Protein AF-0000000087190138 (afdb_homodimer)

Sequence (372 aa):
MIIEPRTVAPGVVLRLATLDDAAGLARAYSENRDHLRPWEPHRAPEFFTAEGQTARLGELTALRREGRMVPWVLDDEREGIVGIVNLSNIVRGAFQSGSLGYWVAARRAGRGLATAAVTAVCRAAADDLGMHRVEAGTVIANTASQRVLEKCGFERFGTARNYLHIDGAWRDHYLFQRILHDREPRMIIEPRTVAPGVVLRLATLDDAAGLARAYSENRDHLRPWEPHRAPEFFTAEGQTARLGELTALRREGRMVPWVLDDEREGIVGIVNLSNIVRGAFQSGSLGYWVAARRAGRGLATAAVTAVCRAAADDLGMHRVEAGTVIANTASQRVLEKCGFERFGTARNYLHIDGAWRDHYLFQRILHDREPR

Foldseek 3Di:
DDDDWDDLDVQKIKDFDDLVCLQVQLVQCVQCVVVCQQWDADDDPLCNDSNSSSVVRVVQVVCVVVVFKTKIFTQGNPNGTFKIWMWGRQDADQQLETEIDMDGHPVCAPVCSLLSNVLSVLVCSCPVVVGFKYKYKTFPPPVSVVVSCVSSPKDFDDKDALPDQGNHGRTIITMIMDGSDDDGGD/DDDDWDDLDVQKIKDFDDLVCLQVQLVQCVQCVVVCQQWDADDDPLCNDSNSSSVVRVVQVVCVVVVFKTKIFIQGNPRGTFKIWMFGRQDADQQLETEIDMDGHPVCAPVCSLLSNVLSVLVCSCPVVVGFKYKYKTFPPPVSVVVSCVSSPKDFDDKDALPDQGNHGRTIITMIMDGSDDDGGD

InterPro domains:
  IPR000182 GNAT domain [PF13302] (13-155)
  IPR000182 GNAT domain [PS51186] (12-177)
  IPR016181 Acyl-CoA N-acyltransferase [SSF55729] (9-179)
  IPR051531 N-acetyltransferase [PTHR43792] (10-178)

Structure (mmCIF, N/CA/C/O backbone):
data_AF-0000000087190138-model_v1
#
loop_
_entity.id
_entity.type
_entity.pdbx_description
1 polymer 'GNAT family N-acetyltransferase'
#
loop_
_atom_site.group_PDB
_atom_site.id
_atom_site.type_symbol
_atom_site.label_atom_id
_atom_site.label_alt_id
_atom_site.label_comp_id
_atom_site.label_asym_id
_atom_site.label_entity_id
_atom_site.label_seq_id
_atom_site.pdbx_PDB_ins_code
_atom_site.Cartn_x
_atom_site.Cartn_y
_atom_site.Cartn_z
_atom_site.occupancy
_atom_site.B_iso_or_equiv
_atom_site.auth_seq_id
_atom_site.auth_comp_id
_atom_site.auth_asym_id
_atom_site.auth_atom_id
_atom_site.pdbx_PDB_model_num
ATOM 1 N N . MET A 1 1 ? 10.977 0.665 18.609 1 63.78 1 MET A N 1
ATOM 2 C CA . MET A 1 1 ? 11.688 1.623 17.766 1 63.78 1 MET A CA 1
ATOM 3 C C . MET A 1 1 ? 11.555 3.037 18.312 1 63.78 1 MET A C 1
ATOM 5 O O . MET A 1 1 ? 10.445 3.498 18.594 1 63.78 1 MET A O 1
ATOM 9 N N . ILE A 1 2 ? 12.711 3.639 18.781 1 79.25 2 ILE A N 1
ATOM 10 C CA . ILE A 1 2 ? 12.656 4.949 19.406 1 79.25 2 ILE A CA 1
ATOM 11 C C . ILE A 1 2 ? 12.867 6.043 18.375 1 79.25 2 ILE A C 1
ATOM 13 O O . ILE A 1 2 ? 13.883 6.043 17.656 1 79.25 2 ILE A O 1
ATOM 17 N N . ILE A 1 3 ? 11.82 6.785 18.078 1 91.19 3 ILE A N 1
ATOM 18 C CA . ILE A 1 3 ? 11.914 7.961 17.219 1 91.19 3 ILE A CA 1
ATOM 19 C C . ILE A 1 3 ? 11.883 9.227 18.062 1 91.19 3 ILE A C 1
ATOM 21 O O . ILE A 1 3 ? 10.867 9.531 18.703 1 91.19 3 ILE A O 1
ATOM 25 N N . GLU A 1 4 ? 12.961 10.031 18.062 1 94.56 4 GLU A N 1
ATOM 26 C CA . GLU A 1 4 ? 13.094 11.211 18.906 1 94.56 4 GLU A CA 1
ATOM 27 C C . GLU A 1 4 ? 12.383 12.414 18.297 1 94.56 4 GLU A C 1
ATOM 29 O O . GLU A 1 4 ? 12.383 12.594 17.078 1 94.56 4 GLU A O 1
ATOM 34 N N . PRO A 1 5 ? 11.812 13.203 19.203 1 97.5 5 PRO A N 1
ATOM 35 C CA . PRO A 1 5 ? 11.242 14.445 18.703 1 97.5 5 PRO A CA 1
ATOM 36 C C . PRO A 1 5 ? 12.266 15.336 18 1 97.5 5 PRO A C 1
ATOM 38 O O . PRO A 1 5 ? 13.453 15.289 18.344 1 97.5 5 PRO A O 1
ATOM 41 N N . ARG A 1 6 ? 11.781 16.109 17.062 1 97.62 6 ARG A N 1
ATOM 42 C CA . ARG A 1 6 ? 12.656 17 16.297 1 97.62 6 ARG A CA 1
ATOM 43 C C . ARG A 1 6 ? 12.023 18.375 16.125 1 97.62 6 ARG A C 1
ATOM 45 O O . ARG A 1 6 ? 10.852 18.484 15.773 1 97.62 6 ARG A O 1
ATOM 52 N N . THR A 1 7 ? 12.828 19.406 16.406 1 98.31 7 THR A N 1
ATOM 53 C CA . THR A 1 7 ? 12.367 20.75 16.078 1 98.31 7 THR A CA 1
ATOM 54 C C . THR A 1 7 ? 12.398 21 14.578 1 98.31 7 THR A C 1
ATOM 56 O O . THR A 1 7 ? 13.438 20.828 13.938 1 98.31 7 THR A O 1
ATOM 59 N N . VAL A 1 8 ? 11.25 21.422 14.008 1 98.25 8 VAL A N 1
ATOM 60 C CA . VAL A 1 8 ? 11.188 21.562 12.555 1 98.25 8 VAL A CA 1
ATOM 61 C C . VAL A 1 8 ? 10.977 23.031 12.18 1 98.25 8 VAL A C 1
ATOM 63 O O . VAL A 1 8 ? 11.172 23.422 11.023 1 98.25 8 VAL A O 1
ATOM 66 N N . ALA A 1 9 ? 10.602 23.859 13.086 1 97.25 9 ALA A N 1
ATOM 67 C CA . ALA A 1 9 ? 10.469 25.312 13.008 1 97.25 9 ALA A CA 1
ATOM 68 C C . ALA A 1 9 ? 10.555 25.938 14.391 1 97.25 9 ALA A C 1
ATOM 70 O O . ALA A 1 9 ? 10.461 25.25 15.406 1 97.25 9 ALA A O 1
ATOM 71 N N . PRO A 1 10 ? 10.844 27.25 14.359 1 96.44 10 PRO A N 1
ATOM 72 C CA . PRO A 1 10 ? 10.875 27.875 15.688 1 96.44 10 PRO A CA 1
ATOM 73 C C . PRO A 1 10 ? 9.602 27.609 16.484 1 96.44 10 PRO A C 1
ATOM 75 O O . PRO A 1 10 ? 8.508 28 16.062 1 96.44 10 PRO A O 1
ATOM 78 N N . GLY A 1 11 ? 9.742 26.844 17.641 1 97.06 11 GLY A N 1
ATOM 79 C CA . GLY A 1 11 ? 8.641 26.594 18.562 1 97.06 11 GLY A CA 1
ATOM 80 C C . GLY A 1 11 ? 7.754 25.453 18.125 1 97.06 11 GLY A C 1
ATOM 81 O O . GLY A 1 11 ? 6.703 25.203 18.719 1 97.06 11 GLY A O 1
ATOM 82 N N . VAL A 1 12 ? 8.109 24.797 17.062 1 98.38 12 VAL A N 1
ATOM 83 C CA . VAL A 1 12 ? 7.309 23.672 16.578 1 98.38 12 VAL A CA 1
ATOM 84 C C . VAL A 1 12 ? 8.133 22.391 16.609 1 98.38 12 VAL A C 1
ATOM 86 O O . VAL A 1 12 ? 9.211 22.328 16.016 1 98.38 12 VAL A O 1
ATOM 89 N N . VAL A 1 13 ? 7.582 21.375 17.25 1 98.69 13 VAL A N 1
ATOM 90 C CA . VAL A 1 13 ? 8.266 20.094 17.406 1 98.69 13 VAL A CA 1
ATOM 91 C C . VAL A 1 13 ? 7.477 19 16.703 1 98.69 13 VAL A C 1
ATOM 93 O O . VAL A 1 13 ? 6.254 18.922 16.844 1 98.69 13 VAL A O 1
ATOM 96 N N . LEU A 1 14 ? 8.195 18.234 15.875 1 98.75 14 LEU A N 1
ATOM 97 C CA . LEU A 1 14 ? 7.656 16.984 15.336 1 98.75 14 LEU A CA 1
ATOM 98 C C . LEU A 1 14 ? 7.875 15.836 16.312 1 98.75 14 LEU A C 1
ATOM 100 O O . LEU A 1 14 ? 9.016 15.516 16.656 1 98.75 14 LEU A O 1
ATOM 104 N N . ARG A 1 15 ? 6.812 15.242 16.766 1 98.44 15 ARG A N 1
ATOM 105 C CA . ARG A 1 15 ? 6.922 14.148 17.719 1 98.44 15 ARG A CA 1
ATOM 106 C C . ARG A 1 15 ? 5.848 13.094 17.469 1 98.44 15 ARG A C 1
ATOM 108 O O . ARG A 1 15 ? 4.852 13.359 16.797 1 98.44 15 ARG A O 1
ATOM 115 N N . LEU A 1 16 ? 6.059 11.938 18.047 1 98.38 16 LEU A N 1
ATOM 116 C CA . LEU A 1 16 ? 5.062 10.875 17.938 1 98.38 16 LEU A CA 1
ATOM 117 C C . LEU A 1 16 ? 3.764 11.273 18.625 1 98.38 16 LEU A C 1
ATOM 119 O O . LEU A 1 16 ? 3.791 11.875 19.703 1 98.38 16 LEU A O 1
ATOM 123 N N . ALA A 1 17 ? 2.668 10.914 18.062 1 98.5 17 ALA A N 1
ATOM 124 C CA . ALA A 1 17 ? 1.362 11.141 18.672 1 98.5 17 ALA A CA 1
ATOM 125 C C . ALA A 1 17 ? 1.147 10.203 19.859 1 98.5 17 ALA A C 1
ATOM 127 O O . ALA A 1 17 ? 1.621 9.062 19.859 1 98.5 17 ALA A O 1
ATOM 128 N N . THR A 1 18 ? 0.465 10.656 20.844 1 97.31 18 THR A N 1
ATOM 129 C CA . THR A 1 18 ? 0.08 9.859 22 1 97.31 18 THR A CA 1
ATOM 130 C C . THR A 1 18 ? -1.42 9.977 22.266 1 97.31 18 THR A C 1
ATOM 132 O O . THR A 1 18 ? -2.098 10.812 21.656 1 97.31 18 THR A O 1
ATOM 135 N N . LEU A 1 19 ? -1.896 9.188 23.172 1 97.69 19 LEU A N 1
ATOM 136 C CA . LEU A 1 19 ? -3.314 9.219 23.516 1 97.69 19 LEU A CA 1
ATOM 137 C C . LEU A 1 19 ? -3.701 10.562 24.109 1 97.69 19 LEU A C 1
ATOM 139 O O . LEU A 1 19 ? -4.84 11.016 23.953 1 97.69 19 LEU A O 1
ATOM 143 N N . ASP A 1 20 ? -2.807 11.25 24.672 1 97.94 20 ASP A N 1
ATOM 144 C CA . ASP A 1 20 ? -3.062 12.531 25.312 1 97.94 20 ASP A CA 1
ATOM 145 C C . ASP A 1 20 ? -3.309 13.625 24.281 1 97.94 20 ASP A C 1
ATOM 147 O O . ASP A 1 20 ? -3.754 14.727 24.641 1 97.94 20 ASP A O 1
ATOM 151 N N . ASP A 1 21 ? -3.123 13.352 23.031 1 98.69 21 ASP A N 1
ATOM 152 C CA . ASP A 1 21 ? -3.26 14.352 21.984 1 98.69 21 ASP A CA 1
ATOM 153 C C . ASP A 1 21 ? -4.695 14.414 21.469 1 98.69 21 ASP A C 1
ATOM 155 O O . ASP A 1 21 ? -5.016 15.242 20.609 1 98.69 21 ASP A O 1
ATOM 159 N N . ALA A 1 22 ? -5.586 13.586 21.984 1 98.81 22 ALA A N 1
ATOM 160 C CA . ALA A 1 22 ? -6.91 13.391 21.406 1 98.81 22 ALA A CA 1
ATOM 161 C C . ALA A 1 22 ? -7.672 14.711 21.328 1 98.81 22 ALA A C 1
ATOM 163 O O . ALA A 1 22 ? -8.172 15.078 20.266 1 98.81 22 ALA A O 1
ATOM 164 N N . ALA A 1 23 ? -7.727 15.422 22.406 1 98.69 23 ALA A N 1
ATOM 165 C CA . ALA A 1 23 ? -8.469 16.688 22.422 1 98.69 23 ALA A CA 1
ATOM 166 C C . ALA A 1 23 ? -7.82 17.703 21.5 1 98.69 23 ALA A C 1
ATOM 168 O O . ALA A 1 23 ? -8.516 18.453 20.797 1 98.69 23 ALA A O 1
ATOM 169 N N . GLY A 1 24 ? -6.527 17.797 21.547 1 98.69 24 GLY A N 1
ATOM 170 C CA . GLY A 1 24 ? -5.809 18.703 20.672 1 98.69 24 GLY A CA 1
ATOM 171 C C . GLY A 1 24 ? -6.004 18.391 19.188 1 98.69 24 GLY A C 1
ATOM 172 O O . GLY A 1 24 ? -6.141 19.297 18.375 1 98.69 24 GLY A O 1
ATOM 173 N N . LEU A 1 25 ? -6.035 17.125 18.844 1 98.81 25 LEU A N 1
ATOM 174 C CA . LEU A 1 25 ? -6.27 16.719 17.469 1 98.81 25 LEU A CA 1
ATOM 175 C C . LEU A 1 25 ? -7.688 17.062 17.031 1 98.81 25 LEU A C 1
ATOM 177 O O . LEU A 1 25 ? -7.902 17.562 15.93 1 98.81 25 LEU A O 1
ATOM 181 N N . ALA A 1 26 ? -8.641 16.734 17.906 1 98.75 26 ALA A N 1
ATOM 182 C CA . ALA A 1 26 ? -10.031 17.078 17.609 1 98.75 26 ALA A CA 1
ATOM 183 C C . ALA A 1 26 ? -10.18 18.562 17.297 1 98.75 26 ALA A C 1
ATOM 185 O O . ALA A 1 26 ? -10.82 18.938 16.312 1 98.75 26 ALA A O 1
ATOM 186 N N . ARG A 1 27 ? -9.57 19.359 18.094 1 98.5 27 ARG A N 1
ATOM 187 C CA . ARG A 1 27 ? -9.617 20.812 17.906 1 98.5 27 ARG A CA 1
ATOM 188 C C . ARG A 1 27 ? -8.953 21.219 16.609 1 98.5 27 ARG A C 1
ATOM 190 O O . ARG A 1 27 ? -9.508 21.984 15.828 1 98.5 27 ARG A O 1
ATOM 197 N N . ALA A 1 28 ? -7.805 20.75 16.391 1 98.5 28 ALA A N 1
ATOM 198 C CA . ALA A 1 28 ? -7.039 21.094 15.195 1 98.5 28 ALA A CA 1
ATOM 199 C C . ALA A 1 28 ? -7.801 20.719 13.922 1 98.5 28 ALA A C 1
ATOM 201 O O . ALA A 1 28 ? -7.883 21.531 12.992 1 98.5 28 ALA A O 1
ATOM 202 N N . TYR A 1 29 ? -8.359 19.484 13.867 1 98.38 29 TYR A N 1
ATOM 203 C CA . TYR A 1 29 ? -9.125 19.047 12.703 1 98.38 29 TYR A CA 1
ATOM 204 C C . TYR A 1 29 ? -10.375 19.906 12.523 1 98.38 29 TYR A C 1
ATOM 206 O O . TYR A 1 29 ? -10.719 20.297 11.406 1 98.38 29 TYR A O 1
ATOM 214 N N . SER A 1 30 ? -11.008 20.172 13.625 1 98.19 30 SER A N 1
ATOM 215 C CA . SER A 1 30 ? -12.227 20.969 13.547 1 98.19 30 SER A CA 1
ATOM 216 C C . SER A 1 30 ? -11.93 22.375 13.023 1 98.19 30 SER A C 1
ATOM 218 O O . SER A 1 30 ? -12.648 22.891 12.164 1 98.19 30 SER A O 1
ATOM 220 N N . GLU A 1 31 ? -10.906 23 13.508 1 97.81 31 GLU A N 1
ATOM 221 C CA . GLU A 1 31 ? -10.531 24.359 13.125 1 97.81 31 GLU A CA 1
ATOM 222 C C . GLU A 1 31 ? -10.094 24.406 11.664 1 97.81 31 GLU A C 1
ATOM 224 O O . GLU A 1 31 ? -10.117 25.484 11.047 1 97.81 31 GLU A O 1
ATOM 229 N N . ASN A 1 32 ? -9.695 23.312 11.125 1 98 32 ASN A N 1
ATOM 230 C CA . ASN A 1 32 ? -9.156 23.297 9.773 1 98 32 ASN A CA 1
ATOM 231 C C . ASN A 1 32 ? -10.039 22.484 8.828 1 98 32 ASN A C 1
ATOM 233 O O . ASN A 1 32 ? -9.594 22.078 7.75 1 98 32 ASN A O 1
ATOM 237 N N . ARG A 1 33 ? -11.18 22.141 9.25 1 97 33 ARG A N 1
ATOM 238 C CA . ARG A 1 33 ? -12.07 21.234 8.531 1 97 33 ARG A CA 1
ATOM 239 C C . ARG A 1 33 ? -12.297 21.719 7.102 1 97 33 ARG A C 1
ATOM 241 O O . ARG A 1 33 ? -12.164 20.938 6.152 1 97 33 ARG A O 1
ATOM 248 N N . ASP A 1 34 ? -12.578 23 6.891 1 96.5 34 ASP A N 1
ATOM 249 C CA . ASP A 1 34 ? -12.82 23.547 5.559 1 96.5 34 ASP A CA 1
ATOM 250 C C . ASP A 1 34 ? -11.547 23.547 4.727 1 96.5 34 ASP A C 1
ATOM 252 O O . ASP A 1 34 ? -11.57 23.25 3.533 1 96.5 34 ASP A O 1
ATOM 256 N N . HIS A 1 35 ? -10.492 23.906 5.383 1 96.62 35 HIS A N 1
ATOM 257 C CA . HIS A 1 35 ? -9.18 23.953 4.746 1 96.62 35 HIS A CA 1
ATOM 258 C C . HIS A 1 35 ? -8.781 22.578 4.215 1 96.62 35 HIS A C 1
ATOM 260 O O . HIS A 1 35 ? -8.195 22.469 3.133 1 96.62 35 HIS A O 1
ATOM 266 N N . LEU A 1 36 ? -9.148 21.5 4.93 1 97.25 36 LEU A N 1
ATOM 267 C CA . LEU A 1 36 ? -8.688 20.141 4.629 1 97.25 36 LEU A CA 1
ATOM 268 C C . LEU A 1 36 ? -9.672 19.422 3.717 1 97.25 36 LEU A C 1
ATOM 270 O O . LEU A 1 36 ? -9.305 18.469 3.025 1 97.25 36 LEU A O 1
ATOM 274 N N . ARG A 1 37 ? -10.883 19.844 3.658 1 96 37 ARG A N 1
ATOM 275 C CA . ARG A 1 37 ? -12 19.172 3.02 1 96 37 ARG A CA 1
ATOM 276 C C . ARG A 1 37 ? -11.656 18.766 1.588 1 96 37 ARG A C 1
ATOM 278 O O . ARG A 1 37 ? -11.891 17.625 1.18 1 96 37 ARG A O 1
ATOM 285 N N . PRO A 1 38 ? -11 19.625 0.805 1 95.81 38 PRO A N 1
ATOM 286 C CA . PRO A 1 38 ? -10.773 19.281 -0.601 1 95.81 38 PRO A CA 1
ATOM 287 C C . PRO A 1 38 ? -9.688 18.219 -0.781 1 95.81 38 PRO A C 1
ATOM 289 O O . PRO A 1 38 ? -9.547 17.656 -1.87 1 95.81 38 PRO A O 1
ATOM 292 N N . TRP A 1 39 ? -9.008 17.938 0.275 1 95.06 39 TRP A N 1
ATOM 293 C CA . TRP A 1 39 ? -7.797 17.141 0.105 1 95.06 39 TRP A CA 1
ATOM 294 C C . TRP A 1 39 ? -7.883 15.836 0.89 1 95.06 39 TRP A C 1
ATOM 296 O O . TRP A 1 39 ? -7.051 14.938 0.712 1 95.06 39 TRP A O 1
ATOM 306 N N . GLU A 1 40 ? -8.914 15.703 1.743 1 93.94 40 GLU A N 1
ATOM 307 C CA . GLU A 1 40 ? -9.008 14.562 2.65 1 93.94 40 GLU A CA 1
ATOM 308 C C . GLU A 1 40 ? -10.273 13.75 2.385 1 93.94 40 GLU A C 1
ATOM 310 O O . GLU A 1 40 ? -11.281 14.289 1.92 1 93.94 40 GLU A O 1
ATOM 315 N N . PRO A 1 41 ? -10.18 12.445 2.77 1 94.5 41 PRO A N 1
ATOM 316 C CA . PRO A 1 41 ? -11.414 11.656 2.766 1 94.5 41 PRO A CA 1
ATOM 317 C C . PRO A 1 41 ? -12.484 12.219 3.697 1 94.5 41 PRO A C 1
ATOM 319 O O . PRO A 1 41 ? -12.156 12.898 4.676 1 94.5 41 PRO A O 1
ATOM 322 N N . HIS A 1 42 ? -13.648 11.906 3.375 1 92.38 42 HIS A N 1
ATOM 323 C CA . HIS A 1 42 ? -14.742 12.273 4.266 1 92.38 42 HIS A CA 1
ATOM 324 C C . HIS A 1 42 ? -14.57 11.641 5.645 1 92.38 42 HIS A C 1
ATOM 326 O O . HIS A 1 42 ? -14.18 10.477 5.75 1 92.38 42 HIS A O 1
ATOM 332 N N . ARG A 1 43 ? -14.852 12.484 6.59 1 93.69 43 ARG A N 1
ATOM 333 C CA . ARG A 1 43 ? -14.758 12.031 7.977 1 93.69 43 ARG A CA 1
ATOM 334 C C . ARG A 1 43 ? -16.125 12.031 8.648 1 93.69 43 ARG A C 1
ATOM 336 O O . ARG A 1 43 ? -16.906 12.961 8.461 1 93.69 43 ARG A O 1
ATOM 343 N N . ALA A 1 44 ? -16.359 11.047 9.391 1 94.38 44 ALA A N 1
ATOM 344 C CA . ALA A 1 44 ? -17.578 11.008 10.188 1 94.38 44 ALA A CA 1
ATOM 345 C C . ALA A 1 44 ? -17.531 12.039 11.312 1 94.38 44 ALA A C 1
ATOM 347 O O . ALA A 1 44 ? -16.453 12.453 11.742 1 94.38 44 ALA A O 1
ATOM 348 N N . PRO A 1 45 ? -18.656 12.445 11.836 1 96.62 45 PRO A N 1
ATOM 349 C CA . PRO A 1 45 ? -18.703 13.461 12.891 1 96.62 45 PRO A CA 1
ATOM 350 C C . PRO A 1 45 ? -17.891 13.07 14.117 1 96.62 45 PRO A C 1
ATOM 352 O O . PRO A 1 45 ? -17.281 13.938 14.75 1 96.62 45 PRO A O 1
ATOM 355 N N . GLU A 1 46 ? -17.859 11.812 14.398 1 97.75 46 GLU A N 1
ATOM 356 C CA . GLU A 1 46 ? -17.141 11.328 15.57 1 97.75 46 GLU A CA 1
ATOM 357 C C . GLU A 1 46 ? -15.656 11.633 15.469 1 97.75 46 GLU A C 1
ATOM 359 O O . GLU A 1 46 ? -14.977 11.781 16.484 1 97.75 46 GLU A O 1
ATOM 364 N N . PHE A 1 47 ? -15.219 11.773 14.289 1 97.94 47 PHE A N 1
ATOM 365 C CA . PHE A 1 47 ? -13.812 12.047 14.023 1 97.94 47 PHE A CA 1
ATOM 366 C C . PHE A 1 47 ? -13.398 13.383 14.641 1 97.94 47 PHE A C 1
ATOM 368 O O . PHE A 1 47 ? -12.25 13.547 15.07 1 97.94 47 PHE A O 1
ATOM 375 N N . PHE A 1 48 ? -14.336 14.227 14.781 1 98.25 48 PHE A N 1
ATOM 376 C CA . PHE A 1 48 ? -14.023 15.586 15.195 1 98.25 48 PHE A CA 1
ATOM 377 C C . PHE A 1 48 ? -14.258 15.766 16.688 1 98.25 48 PHE A C 1
ATOM 379 O O . PHE A 1 48 ? -14.227 16.891 17.203 1 98.25 48 PHE A O 1
ATOM 386 N N . THR A 1 49 ? -14.438 14.688 17.406 1 98.56 49 THR A N 1
ATOM 387 C CA . THR A 1 49 ? -14.594 14.719 18.844 1 98.56 49 THR A CA 1
ATOM 388 C C . THR A 1 49 ? -13.359 14.141 19.547 1 98.56 49 THR A C 1
ATOM 390 O O . THR A 1 49 ? -12.602 13.391 18.922 1 98.56 49 THR A O 1
ATOM 393 N N . ALA A 1 50 ? -13.227 14.523 20.781 1 98.56 50 ALA A N 1
ATOM 394 C CA . ALA A 1 50 ? -12.125 13.969 21.562 1 98.56 50 ALA A CA 1
ATOM 395 C C . ALA A 1 50 ? -12.258 12.461 21.703 1 98.56 50 ALA A C 1
ATOM 397 O O . ALA A 1 50 ? -11.258 11.734 21.656 1 98.56 50 ALA A O 1
ATOM 398 N N . GLU A 1 51 ? -13.43 12.023 21.875 1 98.5 51 GLU A N 1
ATOM 399 C CA . GLU A 1 51 ? -13.688 10.594 22 1 98.5 51 GLU A CA 1
ATOM 400 C C . GLU A 1 51 ? -13.32 9.852 20.719 1 98.5 51 GLU A C 1
ATOM 402 O O . GLU A 1 51 ? -12.68 8.797 20.781 1 98.5 51 GLU A O 1
ATOM 407 N N . GLY A 1 52 ? -13.734 10.359 19.625 1 98.62 52 GLY A N 1
ATOM 408 C CA . GLY A 1 52 ? -13.383 9.766 18.344 1 98.62 52 GLY A CA 1
ATOM 409 C C . GLY A 1 52 ? -11.883 9.727 18.109 1 98.62 52 GLY A C 1
ATOM 410 O O . GLY A 1 52 ? -11.352 8.727 17.625 1 98.62 52 GLY A O 1
ATOM 411 N N . GLN A 1 53 ? -11.242 10.812 18.438 1 98.75 53 GLN A N 1
ATOM 412 C CA . GLN A 1 53 ? -9.797 10.867 18.266 1 98.75 53 GLN A CA 1
ATOM 413 C C . GLN A 1 53 ? -9.094 9.922 19.234 1 98.75 53 GLN A C 1
ATOM 415 O O . GLN A 1 53 ? -8.047 9.352 18.906 1 98.75 53 GLN A O 1
ATOM 420 N N . THR A 1 54 ? -9.609 9.781 20.453 1 98.69 54 THR A N 1
ATOM 421 C CA . THR A 1 54 ? -9.047 8.812 21.391 1 98.69 54 THR A CA 1
ATOM 422 C C . THR A 1 54 ? -9.102 7.402 20.797 1 98.69 54 THR A C 1
ATOM 424 O O . THR A 1 54 ? -8.117 6.668 20.844 1 98.69 54 THR A O 1
ATOM 427 N N . ALA A 1 55 ? -10.227 7.07 20.281 1 98.38 55 ALA A N 1
ATOM 428 C CA . ALA A 1 55 ? -10.383 5.762 19.656 1 98.38 55 ALA A CA 1
ATOM 429 C C . ALA A 1 55 ? -9.414 5.598 18.484 1 98.38 55 ALA A C 1
ATOM 431 O O . ALA A 1 55 ? -8.766 4.559 18.344 1 98.38 55 ALA A O 1
ATOM 432 N N . ARG A 1 56 ? -9.336 6.57 17.672 1 98.12 56 ARG A N 1
ATOM 433 C CA . ARG A 1 56 ? -8.445 6.539 16.516 1 98.12 56 ARG A CA 1
ATOM 434 C C . ARG A 1 56 ? -6.988 6.398 16.953 1 98.12 56 ARG 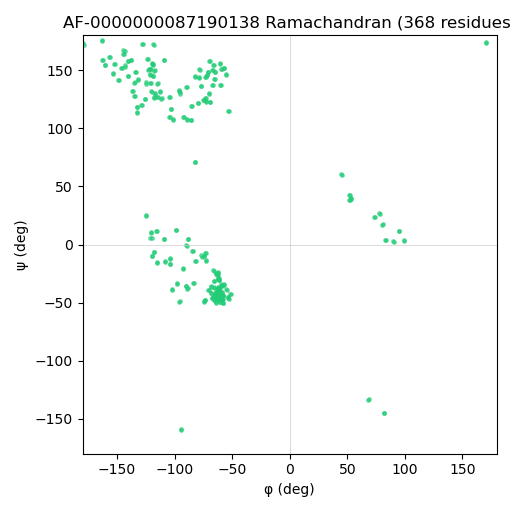A C 1
ATOM 436 O O . ARG A 1 56 ? -6.246 5.582 16.406 1 98.12 56 ARG A O 1
ATOM 443 N N . LEU A 1 57 ? -6.59 7.18 17.906 1 98.56 57 LEU A N 1
ATOM 444 C CA . LEU A 1 57 ? -5.215 7.129 18.391 1 98.56 57 LEU A CA 1
ATOM 445 C C . LEU A 1 57 ? -4.902 5.754 18.984 1 98.56 57 LEU A C 1
ATOM 447 O O . LEU A 1 57 ? -3.77 5.277 18.891 1 98.56 57 LEU A O 1
ATOM 451 N N . GLY A 1 58 ? -5.879 5.172 19.641 1 98.31 58 GLY A N 1
ATOM 452 C CA . GLY A 1 58 ? -5.711 3.801 20.094 1 98.31 58 GLY A CA 1
ATOM 453 C C . GLY A 1 58 ? -5.406 2.828 18.969 1 98.31 58 GLY A C 1
ATOM 454 O O . GLY A 1 58 ? -4.496 2.002 19.094 1 98.31 58 GLY A O 1
ATOM 455 N N . GLU A 1 59 ? -6.105 2.951 17.922 1 97.5 59 GLU A N 1
ATOM 456 C CA . GLU A 1 59 ? -5.879 2.113 16.75 1 97.5 59 GLU A CA 1
ATOM 457 C C . GLU A 1 59 ? -4.504 2.375 16.141 1 97.5 59 GLU A C 1
ATOM 459 O O . GLU A 1 59 ? -3.791 1.438 15.781 1 97.5 59 GLU A O 1
ATOM 464 N N . LEU A 1 60 ? -4.184 3.623 16.016 1 97.5 60 LEU A N 1
ATOM 465 C CA . LEU A 1 60 ? -2.893 3.992 15.445 1 97.5 60 LEU A CA 1
ATOM 466 C C . LEU A 1 60 ? -1.746 3.463 16.297 1 97.5 60 LEU A C 1
ATOM 468 O O . LEU A 1 60 ? -0.718 3.035 15.773 1 97.5 60 LEU A O 1
ATOM 472 N N . THR A 1 61 ? -1.958 3.533 17.578 1 96.31 61 THR A N 1
ATOM 473 C CA . THR A 1 61 ? -0.954 3.018 18.5 1 96.31 61 THR A CA 1
ATOM 474 C C . THR A 1 61 ? -0.759 1.518 18.297 1 96.31 61 THR A C 1
ATOM 476 O O . THR A 1 61 ? 0.372 1.027 18.312 1 96.31 61 THR A O 1
ATOM 479 N N . ALA A 1 62 ? -1.816 0.803 18.156 1 95.75 62 ALA A N 1
ATOM 480 C CA . ALA A 1 62 ? -1.74 -0.634 17.906 1 95.75 62 ALA A CA 1
ATOM 481 C C . ALA A 1 62 ? -1.017 -0.926 16.594 1 95.75 62 ALA A C 1
ATOM 483 O O . ALA A 1 62 ? -0.156 -1.808 16.531 1 95.75 62 ALA A O 1
ATOM 484 N N . LEU A 1 63 ? -1.332 -0.207 15.562 1 96.12 63 LEU A N 1
ATOM 485 C CA . LEU A 1 63 ? -0.691 -0.377 14.266 1 96.12 63 LEU A CA 1
ATOM 486 C C . LEU A 1 63 ? 0.796 -0.049 14.344 1 96.12 63 LEU A C 1
ATOM 488 O O . LEU A 1 63 ? 1.616 -0.701 13.695 1 96.12 63 LEU A O 1
ATOM 492 N N . ARG A 1 64 ? 1.104 0.944 15.094 1 96.69 64 ARG A N 1
ATOM 493 C CA . ARG A 1 64 ? 2.504 1.303 15.289 1 96.69 64 ARG A CA 1
ATOM 494 C C . ARG A 1 64 ? 3.277 0.161 15.938 1 96.69 64 ARG A C 1
ATOM 496 O O . ARG A 1 64 ? 4.395 -0.154 15.531 1 96.69 64 ARG A O 1
ATOM 503 N N . ARG A 1 65 ? 2.682 -0.468 16.922 1 95.19 65 ARG A N 1
ATOM 504 C CA . ARG A 1 65 ? 3.312 -1.596 17.609 1 95.19 65 ARG A CA 1
ATOM 505 C C . ARG A 1 65 ? 3.562 -2.746 16.641 1 95.19 65 ARG A C 1
ATOM 507 O O . ARG A 1 65 ? 4.543 -3.479 16.766 1 95.19 65 ARG A O 1
ATOM 514 N N . GLU A 1 66 ? 2.715 -2.811 15.695 1 93.94 66 GLU A N 1
ATOM 515 C CA . GLU A 1 66 ? 2.842 -3.859 14.688 1 93.94 66 GLU A CA 1
ATOM 516 C C . GLU A 1 66 ? 3.803 -3.445 13.578 1 93.94 66 GLU A C 1
ATOM 518 O O . GLU A 1 66 ? 4.082 -4.23 12.672 1 93.94 66 GLU A O 1
ATOM 523 N N . GLY A 1 67 ? 4.277 -2.213 13.609 1 95.12 67 GLY A N 1
ATOM 524 C CA . GLY A 1 67 ? 5.207 -1.725 12.609 1 95.12 67 GLY A CA 1
ATOM 525 C C . GLY A 1 67 ? 4.535 -1.362 11.297 1 95.12 67 GLY A C 1
ATOM 526 O O . GLY A 1 67 ? 5.18 -1.34 10.242 1 95.12 67 GLY A O 1
ATOM 527 N N . ARG A 1 68 ? 3.252 -0.988 11.312 1 96.12 68 ARG A N 1
ATOM 528 C CA . ARG A 1 68 ? 2.49 -0.798 10.078 1 96.12 68 ARG A CA 1
ATOM 529 C C . ARG A 1 68 ? 2.215 0.68 9.828 1 96.12 68 ARG A C 1
ATOM 531 O O . ARG A 1 68 ? 1.797 1.062 8.734 1 96.12 68 ARG A O 1
ATOM 538 N N . MET A 1 69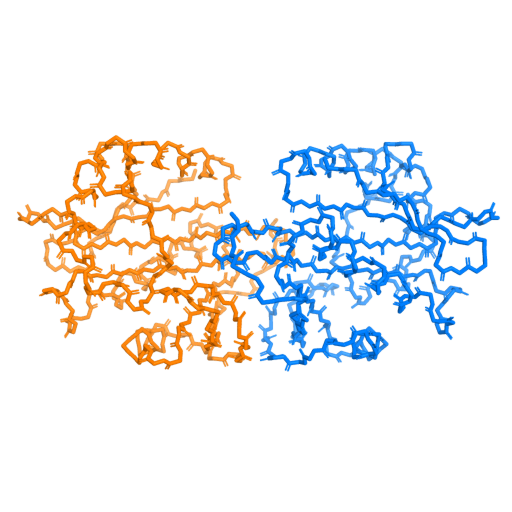 ? 2.406 1.496 10.805 1 96.81 69 MET A N 1
ATOM 539 C CA . MET A 1 69 ? 2.227 2.938 10.656 1 96.81 69 MET A CA 1
ATOM 540 C C . MET A 1 69 ? 2.953 3.695 11.758 1 96.81 69 MET A C 1
ATOM 542 O O . MET A 1 69 ? 3.219 3.141 12.828 1 96.81 69 MET A O 1
ATOM 546 N N . VAL A 1 70 ? 3.316 4.891 11.516 1 98.44 70 VAL A N 1
ATOM 547 C CA . VAL A 1 70 ? 3.895 5.809 12.492 1 98.44 70 VAL A CA 1
ATOM 548 C C . VAL A 1 70 ? 3.203 7.168 12.398 1 98.44 70 VAL A C 1
ATOM 550 O O . VAL A 1 70 ? 3.338 7.871 11.391 1 98.44 70 VAL A O 1
ATOM 553 N N . PRO A 1 71 ? 2.48 7.551 13.422 1 98.56 71 PRO A N 1
ATOM 554 C CA . PRO A 1 71 ? 1.818 8.859 13.438 1 98.56 71 PRO A CA 1
ATOM 555 C C . PRO A 1 71 ? 2.637 9.922 14.164 1 98.56 71 PRO A C 1
ATOM 557 O O . PRO A 1 71 ? 3.148 9.672 15.258 1 98.56 71 PRO A O 1
ATOM 560 N N . TRP A 1 72 ? 2.773 11.047 13.57 1 98.75 72 TRP A N 1
ATOM 561 C CA . TRP A 1 72 ? 3.402 12.211 14.195 1 98.75 72 TRP A CA 1
ATOM 562 C C . TRP A 1 72 ? 2.424 13.375 14.281 1 98.75 72 TRP A C 1
ATOM 564 O O . TRP A 1 72 ? 1.496 13.477 13.477 1 98.75 72 TRP A O 1
ATOM 574 N N . VAL A 1 73 ? 2.691 14.25 15.227 1 98.81 73 VAL A N 1
ATOM 575 C CA . VAL A 1 73 ? 2.021 15.547 15.297 1 98.81 73 VAL A CA 1
ATOM 576 C C . VAL A 1 73 ? 3.057 16.672 15.234 1 98.81 73 VAL A C 1
ATOM 578 O O . VAL A 1 73 ? 4.207 16.484 15.641 1 98.81 73 VAL A O 1
ATOM 581 N N . LEU A 1 74 ? 2.682 17.719 14.648 1 98.81 74 LEU A N 1
ATOM 582 C CA . LEU A 1 74 ? 3.389 19 14.773 1 98.81 74 LEU A CA 1
ATOM 583 C C . LEU A 1 74 ? 2.85 19.797 15.953 1 98.81 74 LEU A C 1
ATOM 585 O O . LEU A 1 74 ? 1.748 20.344 15.883 1 98.81 74 LEU A O 1
ATOM 589 N N . ASP A 1 75 ? 3.639 19.844 16.938 1 98.62 75 ASP A N 1
ATOM 590 C CA . ASP A 1 75 ? 3.238 20.438 18.219 1 98.62 75 ASP A CA 1
ATOM 591 C C . ASP A 1 75 ? 3.861 21.828 18.391 1 98.62 75 ASP A C 1
ATOM 593 O O . ASP A 1 75 ? 5.078 21.953 18.562 1 98.62 75 ASP A O 1
ATOM 597 N N . ASP A 1 76 ? 3.018 22.828 18.312 1 98.06 76 ASP A N 1
ATOM 598 C CA . ASP A 1 76 ? 3.441 24.219 18.5 1 98.06 76 ASP A CA 1
ATOM 599 C C . ASP A 1 76 ? 3.344 24.609 19.984 1 98.06 76 ASP A C 1
ATOM 601 O O . ASP A 1 76 ? 2.318 24.375 20.625 1 98.06 76 ASP A O 1
ATOM 605 N N . GLU A 1 77 ? 4.297 25.25 20.5 1 96.44 77 GLU A N 1
ATOM 606 C CA . GLU A 1 77 ? 4.391 25.594 21.922 1 96.44 77 GLU A CA 1
ATOM 607 C C . GLU A 1 77 ? 3.244 26.5 22.344 1 96.44 77 GLU A C 1
ATOM 609 O O . GLU A 1 77 ? 2.82 26.484 23.5 1 96.44 77 GLU A O 1
ATOM 614 N N . ARG A 1 78 ? 2.752 27.281 21.469 1 95 78 ARG A N 1
ATOM 615 C CA . ARG A 1 78 ? 1.735 28.281 21.797 1 95 78 ARG A CA 1
ATOM 616 C C . ARG A 1 78 ? 0.351 27.812 21.359 1 95 78 ARG A C 1
ATOM 618 O O . ARG A 1 78 ? -0.623 27.953 22.109 1 95 78 ARG A O 1
ATOM 625 N N . GLU A 1 79 ? 0.27 27.172 20.219 1 95.31 79 GLU A N 1
ATOM 626 C CA . GLU A 1 79 ? -1.014 26.938 19.562 1 95.31 79 GLU A CA 1
ATOM 627 C C . GLU A 1 79 ? -1.462 25.484 19.75 1 95.31 79 GLU A C 1
ATOM 629 O O . GLU A 1 79 ? -2.613 25.156 19.469 1 95.31 79 GLU A O 1
ATOM 634 N N . GLY A 1 80 ? -0.525 24.641 20.234 1 97.88 80 GLY A N 1
ATOM 635 C CA . GLY A 1 80 ? -0.839 23.219 20.219 1 97.88 80 GLY A CA 1
ATOM 636 C C . GLY A 1 80 ? -0.59 22.562 18.875 1 97.88 80 GLY A C 1
ATOM 637 O O . GLY A 1 80 ? 0.355 22.922 18.172 1 97.88 80 GLY A O 1
ATOM 638 N N . ILE A 1 81 ? -1.435 21.609 18.547 1 98.75 81 ILE A N 1
ATOM 639 C CA . ILE A 1 81 ? -1.205 20.812 17.344 1 98.75 81 ILE A CA 1
ATOM 640 C C . ILE A 1 81 ? -1.562 21.641 16.109 1 98.75 81 ILE A C 1
ATOM 642 O O . ILE A 1 81 ? -2.695 22.125 15.977 1 98.75 81 ILE A O 1
ATOM 646 N N . VAL A 1 82 ? -0.598 21.766 15.211 1 98.5 82 VAL A N 1
ATOM 647 C CA . VAL A 1 82 ? -0.805 22.609 14.039 1 98.5 82 VAL A CA 1
ATOM 648 C C . VAL A 1 82 ? -0.645 21.766 12.773 1 98.5 82 VAL A C 1
ATOM 650 O O . VAL A 1 82 ? -0.56 22.312 11.664 1 98.5 82 VAL A O 1
ATOM 653 N N . GLY A 1 83 ? -0.566 20.422 12.867 1 98.5 83 GLY A N 1
ATOM 654 C CA . GLY A 1 83 ? -0.467 19.531 11.727 1 98.5 83 GLY A CA 1
ATOM 655 C C . GLY A 1 83 ? -0.153 18.094 12.125 1 98.5 83 GLY A C 1
ATOM 656 O O . GLY A 1 83 ? 0.066 17.797 13.305 1 98.5 83 GLY A O 1
ATOM 657 N N . ILE A 1 84 ? -0.171 17.25 11.188 1 98.69 84 ILE A N 1
ATOM 658 C CA . ILE A 1 84 ? 0.207 15.859 11.398 1 98.69 84 ILE A CA 1
ATOM 659 C C . ILE A 1 84 ? 1.061 15.375 10.227 1 98.69 84 ILE A C 1
ATOM 661 O O . ILE A 1 84 ? 1.067 15.992 9.164 1 98.69 84 ILE A O 1
ATOM 665 N N . VAL A 1 85 ? 1.775 14.391 10.43 1 98.75 85 VAL A N 1
ATOM 666 C CA . VAL A 1 85 ? 2.42 13.57 9.414 1 98.75 85 VAL A CA 1
ATOM 667 C C . VAL A 1 85 ? 2.234 12.086 9.75 1 98.75 85 VAL A C 1
ATOM 669 O O . VAL A 1 85 ? 2.498 11.664 10.883 1 98.75 85 VAL A O 1
ATOM 672 N N . ASN A 1 86 ? 1.762 11.328 8.852 1 98.5 86 ASN A N 1
ATOM 673 C CA . ASN A 1 86 ? 1.598 9.891 9.016 1 98.5 86 ASN A CA 1
ATOM 674 C C . ASN A 1 86 ? 2.393 9.117 7.965 1 98.5 86 ASN A C 1
ATOM 676 O O . ASN A 1 86 ? 2.383 9.469 6.785 1 98.5 86 ASN A O 1
ATOM 680 N N . LEU A 1 87 ? 3.098 8.188 8.336 1 98.56 87 LEU A N 1
ATOM 681 C CA . LEU A 1 87 ? 3.58 7.117 7.469 1 98.56 87 LEU A CA 1
ATOM 682 C C . LEU A 1 87 ? 2.746 5.855 7.656 1 98.56 87 LEU A C 1
ATOM 684 O O . LEU A 1 87 ? 2.875 5.164 8.672 1 98.56 87 LEU A O 1
ATOM 688 N N . SER A 1 88 ? 1.931 5.5 6.723 1 98.19 88 SER A N 1
ATOM 689 C CA . SER A 1 88 ? 0.977 4.398 6.832 1 98.19 88 SER A CA 1
ATOM 690 C C . SER A 1 88 ? 1.262 3.318 5.793 1 98.19 88 SER A C 1
ATOM 692 O O . SER A 1 88 ? 2.168 3.463 4.969 1 98.19 88 SER A O 1
ATOM 694 N N . ASN A 1 89 ? 0.536 2.203 5.934 1 97.81 89 ASN A N 1
ATOM 695 C CA . ASN A 1 89 ? 0.65 1.096 4.992 1 97.81 89 ASN A CA 1
ATOM 696 C C . ASN A 1 89 ? 2.104 0.671 4.797 1 97.81 89 ASN A C 1
ATOM 698 O O . ASN A 1 89 ? 2.559 0.498 3.666 1 97.81 89 ASN A O 1
ATOM 702 N N . ILE A 1 90 ? 2.789 0.611 5.891 1 98.06 90 ILE A N 1
ATOM 703 C CA . ILE A 1 90 ? 4.184 0.193 5.84 1 98.06 90 ILE A CA 1
ATOM 704 C C . ILE A 1 90 ? 4.266 -1.291 5.492 1 98.06 90 ILE A C 1
ATOM 706 O O . ILE A 1 90 ? 3.654 -2.127 6.16 1 98.06 90 ILE A O 1
ATOM 710 N N . VAL A 1 91 ? 4.926 -1.564 4.48 1 97.69 91 VAL A N 1
ATOM 711 C CA . VAL A 1 91 ? 5.199 -2.934 4.051 1 97.69 91 VAL A CA 1
ATOM 712 C C . VAL A 1 91 ? 6.699 -3.213 4.141 1 97.69 91 VAL A C 1
ATOM 714 O O . VAL A 1 91 ? 7.512 -2.43 3.646 1 97.69 91 VAL A O 1
ATOM 717 N N . ARG A 1 92 ? 7.035 -4.273 4.828 1 96.62 92 ARG A N 1
ATOM 718 C CA . ARG A 1 92 ? 8.43 -4.664 5.02 1 96.62 92 ARG A CA 1
ATOM 719 C C . ARG A 1 92 ? 8.867 -5.676 3.963 1 96.62 92 ARG A C 1
ATOM 721 O O . ARG A 1 92 ? 8.328 -5.691 2.854 1 96.62 92 ARG A O 1
ATOM 728 N N . GLY A 1 93 ? 9.938 -6.441 4.262 1 96.06 93 GLY A N 1
ATOM 729 C CA . GLY A 1 93 ? 10.438 -7.402 3.289 1 96.06 93 GLY A CA 1
ATOM 730 C C . GLY A 1 93 ? 11.055 -6.746 2.07 1 96.06 93 GLY A C 1
ATOM 731 O O . GLY A 1 93 ? 11.891 -5.848 2.201 1 96.06 93 GLY A O 1
ATOM 732 N N . ALA A 1 94 ? 10.664 -7.262 0.892 1 97 94 ALA A N 1
ATOM 733 C CA . ALA A 1 94 ? 11.297 -6.844 -0.356 1 97 94 ALA A CA 1
ATOM 734 C C . ALA A 1 94 ? 10.805 -5.461 -0.781 1 97 94 ALA A C 1
ATOM 736 O O . ALA A 1 94 ? 11.375 -4.848 -1.688 1 97 94 ALA A O 1
ATOM 737 N N . PHE A 1 95 ? 9.805 -4.938 -0.178 1 97.94 95 PHE A N 1
ATOM 738 C CA . PHE A 1 95 ? 9.219 -3.674 -0.609 1 97.94 95 PHE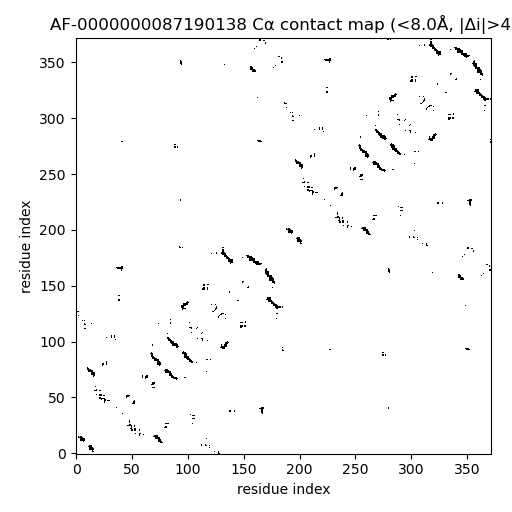 A CA 1
ATOM 739 C C . PHE A 1 95 ? 9.797 -2.508 0.182 1 97.94 95 PHE A C 1
ATOM 741 O O . PHE A 1 95 ? 10.18 -1.488 -0.396 1 97.94 95 PHE A O 1
ATOM 748 N N . GLN A 1 96 ? 9.852 -2.586 1.578 1 98.06 96 GLN A N 1
ATOM 749 C CA . GLN A 1 96 ? 10.359 -1.57 2.49 1 98.06 96 GLN A CA 1
ATOM 750 C C . GLN A 1 96 ? 9.859 -0.182 2.109 1 98.06 96 GLN A C 1
ATOM 752 O O . GLN A 1 96 ? 10.648 0.734 1.885 1 98.06 96 GLN A O 1
ATOM 757 N N . SER A 1 97 ? 8.555 -0.022 2.123 1 98.5 97 SER A N 1
ATOM 758 C CA . SER A 1 97 ? 7.93 1.215 1.664 1 98.5 97 SER A CA 1
ATOM 759 C C . SER A 1 97 ? 6.719 1.572 2.521 1 98.5 97 SER A C 1
ATOM 761 O O . SER A 1 97 ? 6.137 0.706 3.178 1 98.5 97 SER A O 1
ATOM 763 N N . GLY A 1 98 ? 6.371 2.787 2.605 1 98.62 98 GLY A N 1
ATOM 764 C CA . GLY A 1 98 ? 5.184 3.297 3.273 1 98.62 98 GLY A CA 1
ATOM 765 C C . GLY A 1 98 ? 4.57 4.496 2.574 1 98.62 98 GLY A C 1
ATOM 766 O O . GLY A 1 98 ? 5.188 5.082 1.682 1 98.62 98 GLY A O 1
ATOM 767 N N . SER A 1 99 ? 3.379 4.84 2.959 1 98.75 99 SER A N 1
ATOM 768 C CA . SER A 1 99 ? 2.635 5.945 2.371 1 98.75 99 SER A CA 1
ATOM 769 C C . SER A 1 99 ? 2.629 7.16 3.295 1 98.75 99 SER A C 1
ATOM 771 O O . SER A 1 99 ? 2.232 7.059 4.457 1 98.75 99 SER A O 1
ATOM 773 N N . LEU A 1 100 ? 3.023 8.25 2.75 1 98.88 100 LEU A N 1
ATOM 774 C CA . LEU A 1 100 ? 3.137 9.5 3.494 1 98.88 100 LEU A CA 1
ATOM 775 C C . LEU A 1 100 ? 1.881 10.352 3.326 1 98.88 100 LEU A C 1
ATOM 777 O O . LEU A 1 100 ? 1.384 10.516 2.211 1 98.88 100 LEU A O 1
ATOM 781 N N . GLY A 1 101 ? 1.324 10.812 4.348 1 98.44 101 GLY A N 1
ATOM 782 C CA . GLY A 1 101 ? 0.279 11.828 4.402 1 98.44 101 GLY A CA 1
ATOM 783 C C . GLY A 1 101 ? 0.543 12.898 5.438 1 98.44 101 GLY A C 1
ATOM 784 O O . GLY A 1 101 ? 1.112 12.625 6.496 1 98.44 101 GLY A O 1
ATOM 785 N N . TYR A 1 102 ? 0.079 14.117 5.133 1 98.62 102 TYR A N 1
ATOM 786 C CA . TYR A 1 102 ? 0.35 15.219 6.051 1 98.62 102 TYR A CA 1
ATOM 787 C C . TYR A 1 102 ? -0.584 16.391 5.785 1 98.62 102 TYR A C 1
ATOM 789 O O . TYR A 1 102 ? -1.146 16.516 4.695 1 98.62 102 TYR A O 1
ATOM 797 N N . TRP A 1 103 ? -0.732 17.188 6.742 1 98.06 103 TRP A N 1
ATOM 798 C CA . TRP A 1 103 ? -1.312 18.516 6.582 1 98.06 103 TRP A CA 1
ATOM 799 C C . TRP A 1 103 ? -0.773 19.469 7.633 1 98.06 103 TRP A C 1
ATOM 801 O O . TRP A 1 103 ? -0.248 19.047 8.664 1 98.06 103 TRP A O 1
ATOM 811 N N . VAL A 1 104 ? -0.787 20.672 7.348 1 98.19 104 VAL A N 1
ATOM 812 C CA . VAL A 1 104 ? -0.501 21.75 8.281 1 98.19 104 VAL A CA 1
ATOM 813 C C . VAL A 1 104 ? -1.69 22.719 8.344 1 98.19 104 VAL A C 1
ATOM 815 O O . VAL A 1 104 ? -2.416 22.875 7.363 1 98.19 104 VAL A O 1
ATOM 818 N N . ALA A 1 105 ? -1.864 23.328 9.469 1 98 105 ALA A N 1
ATOM 819 C CA . ALA A 1 105 ? -2.955 24.281 9.68 1 98 105 ALA A CA 1
ATOM 820 C C . ALA A 1 105 ? -2.932 25.391 8.625 1 98 105 ALA A C 1
ATOM 822 O O . ALA A 1 105 ? -1.859 25.844 8.227 1 98 105 ALA A O 1
ATOM 823 N N . ALA A 1 106 ? -4.078 25.828 8.273 1 96.94 106 ALA A N 1
ATOM 824 C CA . ALA A 1 106 ? -4.215 26.875 7.25 1 96.94 106 ALA A CA 1
ATOM 825 C C . ALA A 1 106 ? -3.393 28.109 7.613 1 96.94 106 ALA A C 1
ATOM 827 O O . ALA A 1 106 ? -2.705 28.672 6.758 1 96.94 106 ALA A O 1
ATOM 828 N N . ARG A 1 107 ? -3.379 28.438 8.828 1 94.31 107 ARG A N 1
ATOM 829 C CA . ARG A 1 107 ? -2.719 29.656 9.305 1 94.31 107 ARG A CA 1
ATOM 830 C C . ARG A 1 107 ? -1.202 29.5 9.25 1 94.31 107 ARG A C 1
ATOM 832 O O . ARG A 1 107 ? -0.474 30.484 9.398 1 94.31 107 ARG A O 1
ATOM 839 N N . ARG A 1 108 ? -0.753 28.312 9.086 1 93.81 108 ARG A N 1
ATOM 840 C CA . ARG A 1 108 ? 0.682 28.062 9.055 1 93.81 108 ARG A CA 1
ATOM 841 C C . ARG A 1 108 ? 1.143 27.688 7.652 1 93.81 108 ARG A C 1
ATOM 843 O O . ARG A 1 108 ? 2.309 27.344 7.445 1 93.81 108 ARG A O 1
ATOM 850 N N . ALA A 1 109 ? 0.298 27.734 6.723 1 90.06 109 ALA A N 1
ATOM 851 C CA . ALA A 1 109 ? 0.607 27.344 5.348 1 90.06 109 ALA A CA 1
ATOM 852 C C . ALA A 1 109 ? 1.521 28.359 4.684 1 90.06 109 ALA A C 1
ATOM 854 O O . ALA A 1 109 ? 1.459 29.562 4.992 1 90.06 109 ALA A O 1
ATOM 855 N N . GLY A 1 110 ? 2.373 27.875 3.771 1 87.88 110 GLY A N 1
ATOM 856 C CA . GLY A 1 110 ? 3.193 28.75 2.957 1 87.88 110 GLY A CA 1
ATOM 857 C C . GLY A 1 110 ? 4.434 29.25 3.678 1 87.88 110 GLY A C 1
ATOM 858 O O . GLY A 1 110 ? 5.055 30.219 3.256 1 87.88 110 GLY A O 1
ATOM 859 N N . ARG A 1 111 ? 4.852 28.625 4.789 1 90.88 111 ARG A N 1
ATOM 860 C CA . ARG A 1 111 ? 5.988 29.078 5.586 1 90.88 111 ARG A CA 1
ATOM 861 C C . ARG A 1 111 ? 7.074 28 5.652 1 90.88 111 ARG A C 1
ATOM 863 O O . ARG A 1 111 ? 7.973 28.078 6.492 1 90.88 111 ARG A O 1
ATOM 870 N N . GLY A 1 112 ? 6.859 26.953 4.914 1 96.62 112 GLY A N 1
ATOM 871 C CA . GLY A 1 112 ? 7.891 25.938 4.84 1 96.62 112 GLY A CA 1
ATOM 872 C C . GLY A 1 112 ? 7.746 24.859 5.906 1 96.62 112 GLY A C 1
ATOM 873 O O . GLY A 1 112 ? 8.57 23.953 5.992 1 96.62 112 GLY A O 1
ATOM 874 N N . LEU A 1 113 ? 6.734 24.922 6.715 1 98.06 113 LEU A N 1
ATOM 875 C CA . LEU A 1 113 ? 6.555 24 7.828 1 98.06 113 LEU A CA 1
ATOM 876 C C . LEU A 1 113 ? 6.309 22.578 7.32 1 98.06 113 LEU A C 1
ATOM 878 O O . LEU A 1 113 ? 6.895 21.625 7.836 1 98.06 113 LEU A O 1
ATOM 882 N N . ALA A 1 114 ? 5.445 22.422 6.324 1 98.44 114 ALA A N 1
ATOM 883 C CA . ALA A 1 114 ? 5.188 21.109 5.75 1 98.44 114 ALA A CA 1
ATOM 884 C C . ALA A 1 114 ? 6.465 20.5 5.172 1 98.44 114 ALA A C 1
ATOM 886 O O . ALA A 1 114 ? 6.754 19.328 5.391 1 98.44 114 ALA A O 1
ATOM 887 N N . THR A 1 115 ? 7.234 21.297 4.457 1 98.69 115 THR A N 1
ATOM 888 C CA . THR A 1 115 ? 8.492 20.828 3.877 1 98.69 115 THR A CA 1
ATOM 889 C C . THR A 1 115 ? 9.445 20.344 4.969 1 98.69 115 THR A C 1
ATOM 891 O O . THR A 1 115 ? 10.039 19.266 4.848 1 98.69 115 THR A O 1
ATOM 894 N N . ALA A 1 116 ? 9.555 21.156 6 1 98.75 116 ALA A N 1
ATOM 895 C CA . ALA A 1 116 ? 10.422 20.781 7.113 1 98.75 116 ALA A CA 1
ATOM 896 C C . ALA A 1 116 ? 9.969 19.484 7.766 1 98.75 116 ALA A C 1
ATOM 898 O O . ALA A 1 116 ? 10.789 18.625 8.086 1 98.75 116 ALA A O 1
ATOM 899 N N . ALA A 1 117 ? 8.703 19.312 7.977 1 98.69 117 ALA A N 1
ATOM 900 C CA . ALA A 1 117 ? 8.133 18.125 8.617 1 98.69 117 ALA A CA 1
ATOM 901 C C . ALA A 1 117 ? 8.344 16.875 7.754 1 98.69 117 ALA A C 1
ATOM 903 O O . ALA A 1 117 ? 8.781 15.844 8.25 1 98.69 117 ALA A O 1
ATOM 904 N N . VAL A 1 118 ? 8.031 16.984 6.461 1 98.81 118 VAL A N 1
ATOM 905 C CA . VAL A 1 118 ? 8.188 15.875 5.527 1 98.81 118 VAL A CA 1
ATOM 906 C C . VAL A 1 118 ? 9.656 15.477 5.438 1 98.81 118 VAL A C 1
ATOM 908 O O . VAL A 1 118 ? 9.984 14.281 5.438 1 98.81 118 VAL A O 1
ATOM 911 N N . THR A 1 119 ? 10.516 16.438 5.398 1 98.75 119 THR A N 1
ATOM 912 C CA . THR A 1 119 ? 11.945 16.156 5.387 1 98.75 119 THR A CA 1
ATOM 913 C C . THR A 1 119 ? 12.359 15.367 6.621 1 98.75 119 THR A C 1
ATOM 915 O O . THR A 1 119 ? 13.078 14.375 6.52 1 98.75 119 THR A O 1
ATOM 918 N N . ALA A 1 120 ? 11.906 15.805 7.738 1 98.69 120 ALA A N 1
ATOM 919 C CA . ALA A 1 120 ? 12.242 15.141 8.992 1 98.69 120 ALA A CA 1
ATOM 920 C C . ALA A 1 120 ? 11.711 13.711 9.016 1 98.69 120 ALA A C 1
ATOM 922 O O . ALA A 1 120 ? 12.398 12.797 9.484 1 98.69 120 ALA A O 1
ATOM 923 N N . VAL A 1 121 ? 10.539 13.5 8.523 1 98.75 121 VAL A N 1
ATOM 924 C CA . VAL A 1 121 ? 9.938 12.172 8.547 1 98.75 121 VAL A CA 1
ATOM 925 C C . VAL A 1 121 ? 10.672 11.258 7.566 1 98.75 121 VAL A C 1
ATOM 927 O O . VAL A 1 121 ? 10.875 10.078 7.844 1 98.75 121 VAL A O 1
ATOM 930 N N . CYS A 1 122 ? 11.047 11.789 6.422 1 98.62 122 CYS A N 1
ATOM 931 C CA . CYS A 1 122 ? 11.82 10.984 5.48 1 98.62 122 CYS A CA 1
ATOM 932 C C . CYS A 1 122 ? 13.148 10.555 6.098 1 98.62 122 CYS A C 1
ATOM 934 O O . CYS A 1 122 ? 13.602 9.43 5.883 1 98.62 122 CYS A O 1
ATOM 936 N N . ARG A 1 123 ? 13.719 11.477 6.848 1 97.94 123 ARG A N 1
ATOM 937 C CA . ARG A 1 123 ? 14.945 11.125 7.555 1 97.94 123 ARG A CA 1
ATOM 938 C C . ARG A 1 123 ? 14.695 10.016 8.57 1 97.94 123 ARG A C 1
ATOM 940 O O . ARG A 1 123 ? 15.461 9.055 8.656 1 97.94 123 ARG A O 1
ATOM 947 N N . ALA A 1 124 ? 13.672 10.117 9.344 1 98.06 124 ALA A N 1
ATOM 948 C CA . ALA A 1 124 ? 13.312 9.086 10.312 1 98.06 124 ALA A CA 1
ATOM 949 C C . ALA A 1 124 ? 13.008 7.758 9.617 1 98.06 124 ALA A C 1
ATOM 951 O O . ALA A 1 124 ? 13.359 6.691 10.117 1 98.06 124 ALA A O 1
ATOM 952 N N . ALA A 1 125 ? 12.297 7.832 8.484 1 98.25 125 ALA A N 1
ATOM 953 C CA . ALA A 1 125 ? 11.977 6.629 7.715 1 98.25 125 ALA A CA 1
ATOM 954 C C . ALA A 1 125 ? 13.25 5.898 7.293 1 98.25 125 ALA A C 1
ATOM 956 O O . ALA A 1 125 ? 13.32 4.668 7.387 1 98.25 125 ALA A O 1
ATOM 957 N N . ALA A 1 126 ? 14.242 6.648 6.879 1 97.69 126 ALA A N 1
ATOM 958 C CA . ALA A 1 126 ? 15.508 6.066 6.438 1 97.69 126 ALA A CA 1
ATOM 959 C C . ALA A 1 126 ? 16.328 5.562 7.621 1 97.69 126 ALA A C 1
ATOM 961 O O . ALA A 1 126 ? 16.734 4.398 7.652 1 97.69 126 ALA A O 1
ATOM 962 N N . ASP A 1 127 ? 16.438 6.434 8.602 1 96.5 127 ASP A N 1
ATOM 963 C CA . ASP A 1 127 ? 17.453 6.211 9.625 1 96.5 127 ASP A CA 1
ATOM 964 C C . ASP A 1 127 ? 16.906 5.359 10.766 1 96.5 127 ASP A C 1
ATOM 966 O O . ASP A 1 127 ? 17.609 4.516 11.32 1 96.5 127 ASP A O 1
ATOM 970 N N . ASP A 1 128 ? 15.68 5.594 11.109 1 96.25 128 ASP A N 1
ATOM 971 C CA . ASP A 1 128 ? 15.109 4.938 12.281 1 96.25 128 ASP A CA 1
ATOM 972 C C . ASP A 1 128 ? 14.297 3.707 11.891 1 96.25 128 ASP A C 1
ATOM 974 O O . ASP A 1 128 ? 14.297 2.703 12.602 1 96.25 128 ASP A O 1
ATOM 978 N N . LEU A 1 129 ? 13.648 3.764 10.727 1 96.31 129 LEU A N 1
ATOM 979 C CA . LEU A 1 129 ? 12.758 2.678 10.344 1 96.31 129 LEU A CA 1
ATOM 980 C C . LEU A 1 129 ? 13.406 1.783 9.289 1 96.31 129 LEU A C 1
ATOM 982 O O . LEU A 1 129 ? 12.914 0.688 9.008 1 96.31 129 LEU A O 1
ATOM 986 N N . GLY A 1 130 ? 14.461 2.291 8.641 1 96.31 130 GLY A N 1
ATOM 987 C CA . GLY A 1 130 ? 15.18 1.502 7.652 1 96.31 130 GLY A CA 1
ATOM 988 C C . GLY A 1 130 ? 14.422 1.341 6.352 1 96.31 130 GLY A C 1
ATOM 989 O O . GLY A 1 130 ? 14.648 0.382 5.609 1 96.31 130 GLY A O 1
ATOM 990 N N . MET A 1 131 ? 13.578 2.191 6.094 1 97.81 131 MET A N 1
ATOM 991 C CA . MET A 1 131 ? 12.758 2.104 4.887 1 97.81 131 MET A CA 1
ATOM 992 C C . MET A 1 131 ? 13.578 2.445 3.646 1 97.81 131 MET A C 1
ATOM 994 O O . MET A 1 131 ? 14.414 3.35 3.682 1 97.81 131 MET A O 1
ATOM 998 N N . HIS A 1 132 ? 13.312 1.781 2.551 1 98.69 132 HIS A N 1
ATOM 999 C CA . HIS A 1 132 ? 13.938 2.023 1.257 1 98.69 132 HIS A CA 1
ATOM 1000 C C . HIS A 1 132 ? 13.242 3.156 0.509 1 98.69 132 HIS A C 1
ATOM 1002 O O . HIS A 1 132 ? 13.898 3.939 -0.186 1 98.69 132 HIS A O 1
ATOM 1008 N N . ARG A 1 133 ? 11.969 3.254 0.707 1 98.75 133 ARG A N 1
ATOM 1009 C CA . ARG A 1 133 ? 11.125 4.066 -0.162 1 98.75 133 ARG A CA 1
ATOM 1010 C C . ARG A 1 133 ? 9.945 4.652 0.609 1 98.75 133 ARG A C 1
ATOM 1012 O O . ARG A 1 133 ? 9.406 4.004 1.507 1 98.75 133 ARG A O 1
ATOM 1019 N N . VAL A 1 134 ? 9.594 5.863 0.301 1 98.88 134 VAL A N 1
ATOM 1020 C CA . VAL A 1 134 ? 8.352 6.488 0.747 1 98.88 134 VAL A CA 1
ATOM 1021 C C . VAL A 1 134 ? 7.566 6.988 -0.46 1 98.88 134 VAL A C 1
ATOM 1023 O O . VAL A 1 134 ? 8.141 7.543 -1.399 1 98.88 134 VAL A O 1
ATOM 1026 N N . GLU A 1 135 ? 6.277 6.812 -0.433 1 98.81 135 GLU A N 1
ATOM 1027 C CA . GLU A 1 135 ? 5.43 7.324 -1.504 1 98.81 135 GLU A CA 1
ATOM 1028 C C . GLU A 1 135 ? 4.336 8.234 -0.955 1 98.81 135 GLU A C 1
ATOM 1030 O O . GLU A 1 135 ? 4.047 8.211 0.243 1 98.81 135 GLU A O 1
ATOM 1035 N N . ALA A 1 136 ? 3.799 9.039 -1.8 1 98.81 136 ALA A N 1
ATOM 1036 C CA . ALA A 1 136 ? 2.689 9.93 -1.474 1 98.81 136 ALA A CA 1
ATOM 1037 C C . ALA A 1 136 ? 1.863 10.258 -2.715 1 98.81 136 ALA A C 1
ATOM 1039 O O . ALA A 1 136 ? 2.389 10.281 -3.83 1 98.81 136 ALA A O 1
ATOM 1040 N N . GLY A 1 137 ? 0.622 10.438 -2.512 1 98.56 137 GLY A N 1
ATOM 1041 C CA . GLY A 1 137 ? -0.275 10.867 -3.57 1 98.56 137 GLY A CA 1
ATOM 1042 C C . GLY A 1 137 ? -0.925 12.211 -3.289 1 98.56 137 GLY A C 1
ATOM 1043 O O . GLY A 1 137 ? -1.164 12.562 -2.131 1 98.56 137 GLY A O 1
ATOM 1044 N N . THR A 1 138 ? -1.218 12.938 -4.297 1 98.56 138 THR A N 1
ATOM 1045 C CA . THR A 1 138 ? -1.966 14.188 -4.199 1 98.56 138 THR A CA 1
ATOM 1046 C C . THR A 1 138 ? -3.098 14.219 -5.223 1 98.56 138 THR A C 1
ATOM 1048 O O . THR A 1 138 ? -2.934 13.75 -6.352 1 98.56 138 THR A O 1
ATOM 1051 N N . VAL A 1 139 ? -4.188 14.773 -4.762 1 98.25 139 VAL A N 1
ATOM 1052 C CA . VAL A 1 139 ? -5.148 15.133 -5.797 1 98.25 139 VAL A CA 1
ATOM 1053 C C . VAL A 1 139 ? -4.496 16.078 -6.805 1 98.25 139 VAL A C 1
ATOM 1055 O O . VAL A 1 139 ? -3.605 16.859 -6.445 1 98.25 139 VAL A O 1
ATOM 1058 N N . ILE A 1 140 ? -4.969 16.062 -8.039 1 98.38 140 ILE A N 1
ATOM 1059 C CA . ILE A 1 140 ? -4.348 16.766 -9.148 1 98.38 140 ILE A CA 1
ATOM 1060 C C . ILE A 1 140 ? -4.305 18.266 -8.844 1 98.38 140 ILE A C 1
ATOM 1062 O O . ILE A 1 140 ? -3.316 18.938 -9.148 1 98.38 140 ILE A O 1
ATOM 1066 N N . ALA A 1 141 ? -5.25 18.812 -8.172 1 97.75 141 ALA A N 1
ATOM 1067 C CA . ALA A 1 141 ? -5.387 20.25 -7.945 1 97.75 141 ALA A CA 1
ATOM 1068 C C . ALA A 1 141 ? -4.5 20.703 -6.793 1 97.75 141 ALA A C 1
ATOM 1070 O O . ALA A 1 141 ? -4.309 21.906 -6.594 1 97.75 141 ALA A O 1
ATOM 1071 N N . ASN A 1 142 ? -3.975 19.797 -5.988 1 97.5 142 ASN A N 1
ATOM 1072 C CA . ASN A 1 142 ? -3.236 20.156 -4.781 1 97.5 142 ASN A CA 1
ATOM 1073 C C . ASN A 1 142 ? -1.786 20.516 -5.098 1 97.5 142 ASN A C 1
ATOM 1075 O O . ASN A 1 142 ? -0.866 19.797 -4.691 1 97.5 142 ASN A O 1
ATOM 1079 N N . THR A 1 143 ? -1.601 21.625 -5.719 1 97.69 143 THR A N 1
ATOM 1080 C CA . THR A 1 143 ? -0.285 22.078 -6.164 1 97.69 143 THR A CA 1
ATOM 1081 C C . THR A 1 143 ? 0.619 22.359 -4.969 1 97.69 143 THR A C 1
ATOM 1083 O O . THR A 1 143 ? 1.837 22.188 -5.047 1 97.69 143 THR A O 1
ATOM 1086 N N . ALA A 1 144 ? 0.012 22.797 -3.863 1 96.94 144 ALA A N 1
ATOM 1087 C CA . ALA A 1 144 ? 0.797 23.078 -2.666 1 96.94 144 ALA A CA 1
ATOM 1088 C C . ALA A 1 144 ? 1.516 21.828 -2.168 1 96.94 144 ALA A C 1
ATOM 1090 O O . ALA A 1 144 ? 2.725 21.859 -1.924 1 96.94 144 ALA A O 1
ATOM 1091 N N . SER A 1 145 ? 0.812 20.734 -2.043 1 98.06 145 SER A N 1
ATOM 1092 C CA . SER A 1 145 ? 1.431 19.484 -1.603 1 98.06 145 SER A CA 1
ATOM 1093 C C . SER A 1 145 ? 2.43 18.969 -2.633 1 98.06 145 SER A C 1
ATOM 1095 O O . SER A 1 145 ? 3.465 18.406 -2.273 1 98.06 145 SER A O 1
ATOM 1097 N N . GLN A 1 146 ? 2.129 19.141 -3.895 1 98.62 146 GLN A N 1
ATOM 1098 C CA . GLN A 1 146 ? 3.057 18.734 -4.949 1 98.62 146 GLN A CA 1
ATOM 1099 C C . GLN A 1 146 ? 4.391 19.469 -4.809 1 98.62 146 GLN A C 1
ATOM 1101 O O . GLN A 1 146 ? 5.453 18.844 -4.906 1 98.62 146 GLN A O 1
ATOM 1106 N N . ARG A 1 147 ? 4.312 20.75 -4.547 1 98.31 147 ARG A N 1
ATOM 1107 C CA . ARG A 1 147 ? 5.523 21.547 -4.375 1 98.31 147 ARG A CA 1
ATOM 1108 C C . ARG A 1 147 ? 6.312 21.078 -3.158 1 98.31 147 ARG A C 1
ATOM 1110 O O . ARG A 1 147 ? 7.543 20.984 -3.205 1 98.31 147 ARG A O 1
ATOM 1117 N N . VAL A 1 148 ? 5.625 20.766 -2.068 1 98.69 148 VAL A N 1
ATOM 1118 C CA . VAL A 1 148 ? 6.281 20.266 -0.87 1 98.69 148 VAL A CA 1
ATOM 1119 C C . VAL A 1 148 ? 7.035 18.969 -1.202 1 98.69 148 VAL A C 1
ATOM 1121 O O . VAL A 1 148 ? 8.211 18.828 -0.863 1 98.69 148 VAL A O 1
ATOM 1124 N N . LEU A 1 149 ? 6.359 18.047 -1.892 1 98.81 149 LEU A N 1
ATOM 1125 C CA . LEU A 1 149 ? 6.957 16.766 -2.23 1 98.81 149 LEU A CA 1
ATOM 1126 C C . LEU A 1 149 ? 8.18 16.953 -3.129 1 98.81 149 LEU A C 1
ATOM 1128 O O . LEU A 1 149 ? 9.227 16.344 -2.898 1 98.81 149 LEU A O 1
ATOM 1132 N N . GLU A 1 150 ? 8.031 17.781 -4.105 1 98.62 150 GLU A N 1
ATOM 1133 C CA . GLU A 1 150 ? 9.141 18.047 -5.008 1 98.62 150 GLU A CA 1
ATOM 1134 C C . GLU A 1 150 ? 10.328 18.641 -4.254 1 98.62 150 GLU A C 1
ATOM 1136 O O . GLU A 1 150 ? 11.469 18.234 -4.453 1 98.62 150 GLU A O 1
ATOM 1141 N N . LY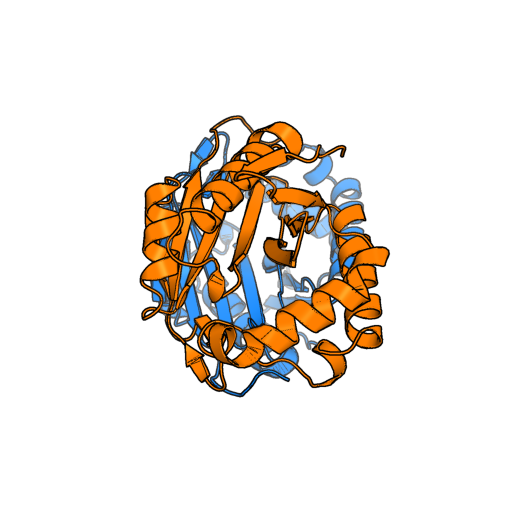S A 1 151 ? 10.07 19.578 -3.406 1 98.5 151 LYS A N 1
ATOM 1142 C CA . LYS A 1 151 ? 11.125 20.219 -2.609 1 98.5 151 LYS A CA 1
ATOM 1143 C C . LYS A 1 151 ? 11.805 19.188 -1.699 1 98.5 151 LYS A C 1
ATOM 1145 O O . LYS A 1 151 ? 12.984 19.344 -1.371 1 98.5 151 LYS A O 1
ATOM 1150 N N . CYS A 1 152 ? 11.062 18.219 -1.329 1 98.75 152 CYS A N 1
ATOM 1151 C CA . CYS A 1 152 ? 11.578 17.203 -0.407 1 98.75 152 CYS A CA 1
ATOM 1152 C C . CYS A 1 152 ? 12.258 16.062 -1.162 1 98.75 152 CYS A C 1
ATOM 1154 O O . CYS A 1 152 ? 12.609 15.047 -0.569 1 98.75 152 CYS A O 1
ATOM 1156 N N . GLY A 1 153 ? 12.383 16.156 -2.453 1 98.69 153 GLY A N 1
ATOM 1157 C CA . GLY A 1 153 ? 13.156 15.195 -3.223 1 98.69 153 GLY A CA 1
ATOM 1158 C C . GLY A 1 153 ? 12.312 14.078 -3.805 1 98.69 153 GLY A C 1
ATOM 1159 O O . GLY A 1 153 ? 12.844 13.07 -4.281 1 98.69 153 GLY A O 1
ATOM 1160 N N . PHE A 1 154 ? 11.023 14.258 -3.736 1 98.94 154 PHE A N 1
ATOM 1161 C CA . PHE A 1 154 ? 10.156 13.273 -4.371 1 98.94 154 PHE A CA 1
ATOM 1162 C C . PHE A 1 154 ? 10.102 13.492 -5.879 1 98.94 154 PHE A C 1
ATOM 1164 O O . PHE A 1 154 ? 10.172 14.633 -6.348 1 98.94 154 PHE A O 1
ATOM 1171 N N . GLU A 1 155 ? 9.891 12.406 -6.598 1 98.69 155 GLU A N 1
ATOM 1172 C CA . GLU A 1 155 ? 9.672 12.445 -8.039 1 98.69 155 GLU A CA 1
ATOM 1173 C C . GLU A 1 155 ? 8.328 11.828 -8.406 1 98.69 155 GLU A C 1
ATOM 1175 O O . GLU A 1 155 ? 7.902 10.836 -7.809 1 98.69 155 GLU A O 1
ATOM 1180 N N . ARG A 1 156 ? 7.668 12.461 -9.328 1 98.75 156 ARG A N 1
ATOM 1181 C CA . ARG A 1 156 ? 6.418 11.883 -9.805 1 98.75 156 ARG A CA 1
ATOM 1182 C C . ARG A 1 156 ? 6.676 10.617 -10.625 1 98.75 156 ARG A C 1
ATOM 1184 O O . ARG A 1 156 ? 7.496 10.633 -11.547 1 98.75 156 ARG A O 1
ATOM 1191 N N . PHE A 1 157 ? 5.961 9.562 -10.266 1 98.75 157 PHE A N 1
ATOM 1192 C CA . PHE A 1 157 ? 6.215 8.32 -11 1 98.75 157 PHE A CA 1
ATOM 1193 C C . PHE A 1 157 ? 4.965 7.863 -11.734 1 98.75 157 PHE A C 1
ATOM 1195 O O . PHE A 1 157 ? 5.016 6.918 -12.523 1 98.75 157 PHE A O 1
ATOM 1202 N N . GLY A 1 158 ? 3.84 8.57 -11.492 1 98.69 158 GLY A N 1
ATOM 1203 C CA . GLY A 1 158 ? 2.648 8.156 -12.211 1 98.69 158 GLY A CA 1
ATOM 1204 C C . GLY A 1 158 ? 1.437 9.016 -11.906 1 98.69 158 GLY A C 1
ATOM 1205 O O . GLY A 1 158 ? 1.506 9.93 -11.086 1 98.69 158 GLY A O 1
ATOM 1206 N N . THR A 1 159 ? 0.402 8.789 -12.641 1 98.81 159 THR A N 1
ATOM 1207 C CA . THR A 1 159 ? -0.93 9.359 -12.461 1 98.81 159 THR A CA 1
ATOM 1208 C C . THR A 1 159 ? -1.989 8.258 -12.453 1 98.81 159 THR A C 1
ATOM 1210 O O . THR A 1 159 ? -2.104 7.492 -13.414 1 98.81 159 THR A O 1
ATOM 1213 N N . ALA A 1 160 ? -2.689 8.188 -11.375 1 98.75 160 ALA A N 1
ATOM 1214 C CA . ALA A 1 160 ? -3.699 7.137 -11.242 1 98.75 160 ALA A CA 1
ATOM 1215 C C . ALA A 1 160 ? -5.105 7.727 -11.25 1 98.75 160 ALA A C 1
ATOM 1217 O O . ALA A 1 160 ? -5.434 8.578 -10.414 1 98.75 160 ALA A O 1
ATOM 1218 N N . ARG A 1 161 ? -5.922 7.262 -12.102 1 98.19 161 ARG A N 1
ATOM 1219 C CA . ARG A 1 161 ? -7.301 7.734 -12.188 1 98.19 161 ARG A CA 1
ATOM 1220 C C . ARG A 1 161 ? -8.164 7.105 -11.102 1 98.19 161 ARG A C 1
ATOM 1222 O O . ARG A 1 161 ? -7.969 5.941 -10.742 1 98.19 161 ARG A O 1
ATOM 1229 N N . ASN A 1 162 ? -9.125 7.918 -10.555 1 98.56 162 ASN A N 1
ATOM 1230 C CA . ASN A 1 162 ? -10.086 7.406 -9.578 1 98.56 162 ASN A CA 1
ATOM 1231 C C . ASN A 1 162 ? -9.375 6.723 -8.414 1 98.56 162 ASN A C 1
ATOM 1233 O O . ASN A 1 162 ? -9.836 5.688 -7.926 1 98.56 162 ASN A O 1
ATOM 1237 N N . TYR A 1 163 ? -8.336 7.281 -8.016 1 98.56 163 TYR A N 1
ATOM 1238 C CA . TYR A 1 163 ? -7.391 6.645 -7.105 1 98.56 163 TYR A CA 1
ATOM 1239 C C . TYR A 1 163 ? -7.957 6.582 -5.691 1 98.56 163 TYR A C 1
ATOM 1241 O O . TYR A 1 163 ? -7.918 5.531 -5.047 1 98.56 163 TYR A O 1
ATOM 1249 N N . LEU A 1 164 ? -8.469 7.586 -5.18 1 98.25 164 LEU A N 1
ATOM 1250 C CA . LEU A 1 164 ? -8.914 7.723 -3.801 1 98.25 164 LEU A CA 1
ATOM 1251 C C . LEU A 1 164 ? -10.227 8.5 -3.732 1 98.25 164 LEU A C 1
ATOM 1253 O O . LEU A 1 164 ? -10.422 9.469 -4.473 1 98.25 164 LEU A O 1
ATOM 1257 N N . HIS A 1 165 ? -11.07 8.109 -2.768 1 98.12 165 HIS A N 1
ATOM 1258 C CA . HIS A 1 165 ? -12.344 8.805 -2.602 1 98.12 165 HIS A CA 1
ATOM 1259 C C . HIS A 1 165 ? -12.188 10.031 -1.716 1 98.12 165 HIS A C 1
ATOM 1261 O O . HIS A 1 165 ? -12.055 9.914 -0.496 1 98.12 165 HIS A O 1
ATOM 1267 N N . ILE A 1 166 ? -12.242 11.195 -2.291 1 97.31 166 ILE A N 1
ATOM 1268 C CA . ILE A 1 166 ? -12.008 12.469 -1.624 1 97.31 166 ILE A CA 1
ATOM 1269 C C . ILE A 1 166 ? -13.195 13.398 -1.858 1 97.31 166 ILE A C 1
ATOM 1271 O O . ILE A 1 166 ? -13.609 13.617 -3 1 97.31 166 ILE A O 1
ATOM 1275 N N . ASP A 1 167 ? -13.719 13.875 -0.703 1 94.12 167 ASP A N 1
ATOM 1276 C CA . ASP A 1 167 ? -14.789 14.867 -0.754 1 94.12 167 ASP A CA 1
ATOM 1277 C C . ASP A 1 167 ? -15.93 14.406 -1.657 1 94.12 167 ASP A C 1
ATOM 1279 O O . ASP A 1 167 ? -16.344 15.141 -2.555 1 94.12 167 ASP A O 1
ATOM 1283 N N . GLY A 1 168 ? -16.219 13.227 -1.627 1 93.75 168 GLY A N 1
ATOM 1284 C CA . GLY A 1 168 ? -17.453 12.695 -2.203 1 93.75 168 GLY A CA 1
ATOM 1285 C C . GLY A 1 168 ? -17.25 12.086 -3.578 1 93.75 168 GLY A C 1
ATOM 1286 O O . GLY A 1 168 ? -18.219 11.68 -4.227 1 93.75 168 GLY A O 1
ATOM 1287 N N . ALA A 1 169 ? -16.031 12.039 -4.059 1 96.94 169 ALA A N 1
ATOM 1288 C CA . ALA A 1 169 ? -15.797 11.484 -5.395 1 96.94 169 ALA A CA 1
ATOM 1289 C C . ALA A 1 169 ? -14.461 10.75 -5.461 1 96.94 169 ALA A C 1
ATOM 1291 O O . ALA A 1 169 ? -13.539 11.055 -4.707 1 96.94 169 ALA A O 1
ATOM 1292 N N . TRP A 1 170 ? -14.453 9.805 -6.344 1 98.12 170 TRP A N 1
ATOM 1293 C CA . TRP A 1 170 ? -13.172 9.195 -6.684 1 98.12 170 TRP A CA 1
ATOM 1294 C C . TRP A 1 170 ? -12.328 10.148 -7.527 1 98.12 170 TRP A C 1
ATOM 1296 O O . TRP A 1 170 ? -12.758 10.578 -8.602 1 98.12 170 TRP A O 1
ATOM 1306 N N . ARG A 1 171 ? -11.148 10.453 -7.055 1 98.38 171 ARG A N 1
ATOM 1307 C CA . ARG A 1 171 ? -10.336 11.5 -7.672 1 98.38 171 ARG A CA 1
ATOM 1308 C C . ARG A 1 171 ? -9.016 10.938 -8.188 1 98.38 171 ARG A C 1
ATOM 1310 O O . ARG A 1 171 ? -8.406 10.086 -7.543 1 98.38 171 ARG A O 1
ATOM 1317 N N . ASP A 1 172 ? -8.617 11.531 -9.289 1 98.69 172 ASP A N 1
ATOM 1318 C CA . ASP A 1 172 ? -7.293 11.234 -9.836 1 98.69 172 ASP A CA 1
ATOM 1319 C C . ASP A 1 172 ? -6.191 11.75 -8.914 1 98.69 172 ASP A C 1
ATOM 1321 O O . ASP A 1 172 ? -6.371 12.766 -8.234 1 98.69 172 ASP A O 1
ATOM 1325 N N . HIS A 1 173 ? -5.066 11.039 -8.953 1 98.81 173 HIS A N 1
ATOM 1326 C CA . HIS A 1 173 ? -3.932 11.453 -8.133 1 98.81 173 HIS A CA 1
ATOM 1327 C C . HIS A 1 173 ? -2.633 11.422 -8.93 1 98.81 173 HIS A C 1
ATOM 1329 O O . HIS A 1 173 ? -2.416 10.508 -9.734 1 98.81 173 HIS A O 1
ATOM 1335 N N . TYR A 1 174 ? -1.841 12.422 -8.695 1 98.88 174 TYR A N 1
ATOM 1336 C CA . TYR A 1 174 ? -0.417 12.266 -8.977 1 98.88 174 TYR A CA 1
ATOM 1337 C C . TYR A 1 174 ? 0.262 11.445 -7.883 1 98.88 174 TYR A C 1
ATOM 1339 O O . TYR A 1 174 ? -0.021 11.625 -6.695 1 98.88 174 TYR A O 1
ATOM 1347 N N . LEU A 1 175 ? 1.086 10.555 -8.297 1 98.88 175 LEU A N 1
ATOM 1348 C CA . LEU A 1 175 ? 1.812 9.719 -7.348 1 98.88 175 LEU A CA 1
ATOM 1349 C C . LEU A 1 175 ? 3.303 10.039 -7.367 1 98.88 175 LEU A C 1
ATOM 1351 O O . LEU A 1 175 ? 3.904 10.156 -8.438 1 98.88 175 LEU A O 1
ATOM 1355 N N . PHE A 1 176 ? 3.857 10.219 -6.18 1 98.94 176 PHE A N 1
ATOM 1356 C CA . PHE A 1 176 ? 5.254 10.578 -5.977 1 98.94 176 PHE A CA 1
ATOM 1357 C C . PHE A 1 176 ? 5.969 9.523 -5.137 1 98.94 176 PHE A C 1
ATOM 1359 O O . PHE A 1 176 ? 5.344 8.852 -4.316 1 98.94 176 PHE A O 1
ATOM 1366 N N . GLN A 1 177 ? 7.273 9.406 -5.371 1 98.94 177 GLN A N 1
ATOM 1367 C CA . GLN A 1 177 ? 8.086 8.57 -4.492 1 98.94 177 GLN A CA 1
ATOM 1368 C C . GLN A 1 177 ? 9.445 9.211 -4.223 1 98.94 177 GLN A C 1
ATOM 1370 O O . GLN A 1 177 ? 9.875 10.094 -4.961 1 98.94 177 GLN A O 1
ATOM 1375 N N . ARG A 1 178 ? 10 8.812 -3.188 1 98.88 178 ARG A N 1
ATOM 1376 C CA . ARG A 1 178 ? 11.375 9.125 -2.834 1 98.88 178 ARG A CA 1
ATOM 1377 C C . ARG A 1 178 ? 12.125 7.867 -2.389 1 98.88 178 ARG A C 1
ATOM 1379 O O . ARG A 1 178 ? 11.695 7.188 -1.454 1 98.88 178 ARG A O 1
ATOM 1386 N N . ILE A 1 179 ? 13.164 7.52 -3.121 1 98.88 179 ILE A N 1
ATOM 1387 C CA . ILE A 1 179 ? 14.07 6.457 -2.701 1 98.88 179 ILE A CA 1
ATOM 1388 C C . ILE A 1 179 ? 15.047 6.992 -1.651 1 98.88 179 ILE A C 1
ATOM 1390 O O . ILE A 1 179 ? 15.781 7.945 -1.908 1 98.88 179 ILE A O 1
ATOM 1394 N N . LEU A 1 180 ? 15.047 6.41 -0.54 1 98.69 180 LEU A N 1
ATOM 1395 C CA . LEU A 1 180 ? 15.781 6.957 0.592 1 98.69 180 LEU A CA 1
ATOM 1396 C C . LEU A 1 180 ? 17.203 6.414 0.621 1 98.69 180 LEU A C 1
ATOM 1398 O O . LEU A 1 180 ? 18.125 7.09 1.096 1 98.69 180 LEU A O 1
ATOM 1402 N N . HIS A 1 181 ? 17.391 5.195 0.248 1 97.44 181 HIS A N 1
ATOM 1403 C CA . HIS A 1 181 ? 18.672 4.52 0.128 1 97.44 181 HIS A CA 1
ATOM 1404 C C . HIS A 1 181 ? 18.562 3.256 -0.719 1 97.44 181 HIS A C 1
ATOM 1406 O O . HIS A 1 181 ? 17.453 2.875 -1.119 1 97.44 181 HIS A O 1
ATOM 1412 N N . ASP A 1 182 ? 19.656 2.6 -0.966 1 95.69 182 ASP A N 1
ATOM 1413 C CA . ASP A 1 182 ? 19.625 1.41 -1.812 1 95.69 182 ASP A CA 1
ATOM 1414 C C . ASP A 1 182 ? 20.234 0.212 -1.1 1 95.69 182 ASP A C 1
ATOM 1416 O O . ASP A 1 182 ? 20.766 -0.7 -1.745 1 95.69 182 ASP A O 1
ATOM 1420 N N . ARG A 1 183 ? 20.219 0.264 0.213 1 96.44 183 ARG A N 1
ATOM 1421 C CA . ARG A 1 183 ? 20.703 -0.893 0.961 1 96.44 183 ARG A CA 1
ATOM 1422 C C . ARG A 1 183 ? 19.797 -2.102 0.745 1 96.44 183 ARG A C 1
ATOM 1424 O O . ARG A 1 183 ? 18.594 -1.948 0.482 1 96.44 183 ARG A O 1
ATOM 1431 N N . GLU A 1 184 ? 20.266 -3.312 0.888 1 94.19 184 GLU A N 1
ATOM 1432 C CA . GLU A 1 184 ? 19.453 -4.52 0.806 1 94.19 184 GLU A CA 1
ATOM 1433 C C . GLU A 1 184 ? 18.438 -4.574 1.938 1 94.19 184 GLU A C 1
ATOM 1435 O O . GLU A 1 184 ? 18.703 -4.125 3.051 1 94.19 184 GLU A O 1
ATOM 1440 N N . PRO A 1 185 ? 17.344 -5.164 1.624 1 92.81 185 PRO A N 1
ATOM 1441 C CA . PRO A 1 185 ? 16.344 -5.262 2.693 1 92.81 185 PRO A CA 1
ATOM 1442 C C . PRO A 1 185 ? 16.781 -6.176 3.832 1 92.81 185 PRO A C 1
ATOM 1444 O O . PRO A 1 185 ? 17.469 -7.176 3.596 1 92.81 185 PRO A O 1
ATOM 1447 N N . ARG A 1 186 ? 16.562 -5.797 5.043 1 77.62 186 ARG A N 1
ATOM 1448 C CA . ARG A 1 186 ? 16.906 -6.59 6.215 1 77.62 186 ARG A CA 1
ATOM 1449 C C . ARG A 1 186 ? 15.812 -7.613 6.523 1 77.62 186 ARG A C 1
ATOM 1451 O O . ARG A 1 186 ? 14.648 -7.41 6.184 1 77.62 186 ARG A O 1
ATOM 1458 N N . MET B 1 1 ? -16.188 -13.656 5.207 1 63.94 1 MET B N 1
ATOM 1459 C CA . MET B 1 1 ? -16.375 -13.438 3.775 1 63.94 1 MET B CA 1
ATOM 1460 C C . MET B 1 1 ? -16.203 -14.734 2.998 1 63.94 1 MET B C 1
ATOM 1462 O O . MET B 1 1 ? -15.195 -15.43 3.166 1 63.94 1 MET B O 1
ATOM 1466 N N . ILE B 1 2 ? -17.312 -15.219 2.352 1 78.81 2 ILE B N 1
ATOM 1467 C CA . ILE B 1 2 ? -17.266 -16.5 1.672 1 78.81 2 ILE B CA 1
ATOM 1468 C C . ILE B 1 2 ? -16.906 -16.297 0.201 1 78.81 2 ILE B C 1
ATOM 1470 O O . ILE B 1 2 ? -17.594 -15.555 -0.509 1 78.81 2 ILE B O 1
ATOM 1474 N N . ILE B 1 3 ? -15.711 -16.703 -0.186 1 91.38 3 ILE B N 1
ATOM 1475 C CA . ILE B 1 3 ? -15.297 -16.719 -1.583 1 91.38 3 ILE B CA 1
ATOM 1476 C C . ILE B 1 3 ? -15.336 -18.156 -2.119 1 91.38 3 ILE B C 1
ATOM 1478 O O . ILE B 1 3 ? -14.555 -19 -1.683 1 91.38 3 ILE B O 1
ATOM 1482 N N . GLU B 1 4 ? -16.188 -18.438 -3.107 1 94.62 4 GLU B N 1
ATOM 1483 C CA . GLU B 1 4 ? -16.391 -19.781 -3.629 1 94.62 4 GLU B CA 1
ATOM 1484 C C . GLU B 1 4 ? -15.32 -20.141 -4.652 1 94.62 4 GLU B C 1
ATOM 1486 O O . GLU B 1 4 ? -14.883 -19.297 -5.43 1 94.62 4 GLU B O 1
ATOM 1491 N N . PRO B 1 5 ? -14.961 -21.422 -4.621 1 97.5 5 PRO B N 1
ATOM 1492 C CA . PRO B 1 5 ? -14.047 -21.859 -5.672 1 97.5 5 PRO B CA 1
ATOM 1493 C C . PRO B 1 5 ? -14.609 -21.656 -7.074 1 97.5 5 PRO B C 1
ATOM 1495 O O . PRO B 1 5 ? -15.828 -21.688 -7.262 1 97.5 5 PRO B O 1
ATOM 1498 N N . ARG B 1 6 ? -13.703 -21.453 -8.008 1 97.62 6 ARG B N 1
ATOM 1499 C CA . ARG B 1 6 ? -14.109 -21.219 -9.398 1 97.62 6 ARG B CA 1
ATOM 1500 C C . ARG B 1 6 ? -13.227 -22.016 -10.352 1 97.62 6 ARG B C 1
ATOM 1502 O O . ARG B 1 6 ? -12 -22 -10.234 1 97.62 6 ARG B O 1
ATOM 1509 N N . THR B 1 7 ? -13.875 -22.703 -11.289 1 98.31 7 THR B N 1
ATOM 1510 C CA . THR B 1 7 ? -13.109 -23.344 -12.352 1 98.31 7 THR B CA 1
ATOM 1511 C C . THR B 1 7 ? -12.594 -22.297 -13.344 1 98.31 7 THR B C 1
ATOM 1513 O O . THR B 1 7 ? -13.367 -21.516 -13.891 1 98.31 7 THR B O 1
ATOM 1516 N N . VAL B 1 8 ? -11.273 -22.297 -13.594 1 98.25 8 VAL B N 1
ATOM 1517 C CA . VAL B 1 8 ? -10.703 -21.25 -14.438 1 98.25 8 VAL B CA 1
ATOM 1518 C C . VAL B 1 8 ? -10.141 -21.859 -15.711 1 98.25 8 VAL B C 1
ATOM 1520 O O . VAL B 1 8 ? -9.859 -21.156 -16.688 1 98.25 8 VAL B O 1
ATOM 1523 N N . ALA B 1 9 ? -9.945 -23.125 -15.766 1 97.12 9 ALA B N 1
ATOM 1524 C CA . ALA B 1 9 ? -9.547 -23.953 -16.906 1 97.12 9 ALA B CA 1
ATOM 1525 C C . ALA B 1 9 ? -9.984 -25.406 -16.703 1 97.12 9 ALA B C 1
ATOM 1527 O O . ALA B 1 9 ? -10.352 -25.812 -15.602 1 97.12 9 ALA B O 1
ATOM 1528 N N . PRO B 1 10 ? -10.008 -26.109 -17.859 1 96.31 10 PRO B N 1
ATOM 1529 C CA . PRO B 1 10 ? -10.375 -27.516 -17.656 1 96.31 10 PRO B CA 1
ATOM 1530 C C . PRO B 1 10 ? -9.508 -28.219 -16.609 1 96.31 10 PRO B C 1
ATOM 1532 O O . PRO B 1 10 ? -8.289 -28.297 -16.766 1 96.31 10 PRO B O 1
ATOM 1535 N N . GLY B 1 11 ? -10.156 -28.641 -15.461 1 97 11 GLY B N 1
ATOM 1536 C CA . GLY B 1 11 ? -9.484 -29.406 -14.422 1 97 11 GLY B CA 1
ATOM 1537 C C . GLY B 1 11 ? -8.711 -28.531 -13.445 1 97 11 GLY B C 1
ATOM 1538 O O . GLY B 1 11 ? -7.988 -29.031 -12.594 1 97 11 GLY B O 1
ATOM 1539 N N . VAL B 1 12 ? -8.805 -27.25 -13.602 1 98.31 12 VAL B N 1
ATOM 1540 C CA . VAL B 1 12 ? -8.094 -26.344 -12.703 1 98.31 12 VAL B CA 1
ATOM 1541 C C . VAL B 1 12 ? -9.086 -25.469 -11.953 1 98.31 12 VAL B C 1
ATOM 1543 O O . VAL B 1 12 ? -9.898 -24.766 -12.57 1 98.31 12 VAL B O 1
ATOM 1546 N N . VAL B 1 13 ? -8.984 -25.469 -10.641 1 98.62 13 VAL B N 1
ATOM 1547 C CA . VAL B 1 13 ? -9.891 -24.703 -9.789 1 98.62 13 VAL B CA 1
ATOM 1548 C C . VAL B 1 13 ? -9.109 -23.641 -9.023 1 98.62 13 VAL B C 1
ATOM 1550 O O . VAL B 1 13 ? -8.039 -23.922 -8.477 1 98.62 13 VAL B O 1
ATOM 1553 N N . LEU B 1 14 ? -9.625 -22.422 -9.086 1 98.75 14 LEU B N 1
ATOM 1554 C CA . LEU B 1 14 ? -9.164 -21.359 -8.203 1 98.75 14 LEU B CA 1
ATOM 1555 C C . LEU B 1 14 ? -9.898 -21.391 -6.863 1 98.75 14 LEU B C 1
ATOM 1557 O O . LEU B 1 14 ? -11.125 -21.281 -6.82 1 98.75 14 LEU B O 1
ATOM 1561 N N . ARG B 1 15 ? -9.172 -21.578 -5.809 1 98.44 15 ARG B N 1
ATOM 1562 C CA . ARG B 1 15 ? -9.781 -21.656 -4.484 1 98.44 15 ARG B CA 1
ATOM 1563 C C . ARG B 1 15 ? -8.891 -21.031 -3.426 1 98.44 15 ARG B C 1
ATOM 1565 O O . ARG B 1 15 ? -7.695 -20.828 -3.648 1 98.44 15 ARG B O 1
ATOM 1572 N N . LEU B 1 16 ? -9.477 -20.766 -2.289 1 98.38 16 LEU B N 1
ATOM 1573 C CA . LEU B 1 16 ? -8.695 -20.219 -1.181 1 98.38 16 LEU B CA 1
ATOM 1574 C C . LEU B 1 16 ? -7.66 -21.234 -0.698 1 98.38 16 LEU B C 1
ATOM 1576 O O . LEU B 1 16 ? -7.941 -22.438 -0.628 1 98.38 16 LEU B O 1
ATOM 1580 N N . ALA B 1 17 ? -6.512 -20.75 -0.345 1 98.5 17 ALA B N 1
ATOM 1581 C CA . ALA B 1 17 ? -5.473 -21.594 0.235 1 98.5 17 ALA B CA 1
ATOM 1582 C C . ALA B 1 17 ? -5.832 -22.016 1.657 1 98.5 17 ALA B C 1
ATOM 1584 O O . ALA B 1 17 ? -6.469 -21.25 2.393 1 98.5 17 ALA B O 1
ATOM 1585 N N . THR B 1 18 ? -5.461 -23.172 2.041 1 97.31 18 THR B N 1
ATOM 1586 C CA . THR B 1 18 ? -5.633 -23.688 3.396 1 97.31 18 THR B CA 1
ATOM 1587 C C . THR B 1 18 ? -4.312 -24.203 3.947 1 97.31 18 THR B C 1
ATOM 1589 O O . THR B 1 18 ? -3.334 -24.344 3.209 1 97.31 18 THR B O 1
ATOM 1592 N N . LEU B 1 19 ? -4.316 -24.547 5.203 1 97.62 19 LEU B N 1
ATOM 1593 C CA . LEU B 1 19 ? -3.111 -25.078 5.832 1 97.62 19 LEU B CA 1
ATOM 1594 C C . LEU B 1 19 ? -2.713 -26.406 5.211 1 97.62 19 LEU B C 1
ATOM 1596 O O . LEU B 1 19 ? -1.528 -26.75 5.168 1 97.62 19 LEU B O 1
ATOM 1600 N N . ASP B 1 20 ? -3.613 -27.094 4.652 1 97.88 20 ASP B N 1
ATOM 1601 C CA . ASP B 1 20 ? -3.369 -28.406 4.066 1 97.88 20 ASP B CA 1
ATOM 1602 C C . ASP B 1 20 ? -2.602 -28.297 2.752 1 97.88 20 ASP B C 1
ATOM 1604 O O . ASP B 1 20 ? -2.113 -29.281 2.221 1 97.88 20 ASP B O 1
ATOM 1608 N N . ASP B 1 21 ? -2.398 -27.109 2.271 1 98.69 21 ASP B N 1
ATOM 1609 C CA . ASP B 1 21 ? -1.745 -26.906 0.984 1 98.69 21 ASP B CA 1
ATOM 1610 C C . ASP B 1 21 ? -0.232 -26.781 1.148 1 98.69 21 ASP B C 1
ATOM 1612 O O . ASP B 1 21 ? 0.497 -26.656 0.163 1 98.69 21 ASP B O 1
ATOM 1616 N N . ALA B 1 22 ? 0.272 -26.859 2.365 1 98.81 22 ALA B N 1
ATOM 1617 C CA . ALA B 1 22 ? 1.661 -26.516 2.66 1 98.81 22 ALA B CA 1
ATOM 1618 C C . ALA B 1 22 ? 2.623 -27.359 1.835 1 98.81 22 ALA B C 1
ATOM 1620 O O . ALA B 1 22 ? 3.508 -26.828 1.16 1 98.81 22 ALA B O 1
ATOM 1621 N N . ALA B 1 23 ? 2.439 -28.641 1.854 1 98.69 23 ALA B N 1
ATOM 1622 C CA . ALA B 1 23 ? 3.34 -29.531 1.12 1 98.69 23 ALA B CA 1
ATOM 1623 C C . ALA B 1 23 ? 3.229 -29.297 -0.385 1 98.69 23 ALA B C 1
ATOM 1625 O O . ALA B 1 23 ? 4.234 -29.312 -1.098 1 98.69 23 ALA B O 1
ATOM 1626 N N . GLY B 1 24 ? 2.027 -29.156 -0.859 1 98.69 24 GLY B N 1
ATOM 1627 C CA . GLY B 1 24 ? 1.813 -28.891 -2.27 1 98.69 24 GLY B CA 1
ATOM 1628 C C . GLY B 1 24 ? 2.436 -27.578 -2.721 1 98.69 24 GLY B C 1
ATOM 1629 O O . GLY B 1 24 ? 2.996 -27.5 -3.816 1 98.69 24 GLY B O 1
ATOM 1630 N N . LEU B 1 25 ? 2.359 -26.562 -1.9 1 98.81 25 LEU B N 1
ATOM 1631 C CA . LEU B 1 25 ? 2.967 -25.281 -2.211 1 98.81 25 LEU B CA 1
ATOM 1632 C C . LEU B 1 25 ? 4.488 -25.391 -2.225 1 98.81 25 LEU B C 1
ATOM 1634 O O . LEU B 1 25 ? 5.145 -24.844 -3.119 1 98.81 25 LEU B O 1
ATOM 1638 N N . ALA B 1 26 ? 5.027 -26.047 -1.21 1 98.75 26 ALA B N 1
ATOM 1639 C CA . ALA B 1 26 ? 6.473 -26.25 -1.168 1 98.75 26 ALA B CA 1
ATOM 1640 C C . ALA B 1 26 ? 6.973 -26.906 -2.451 1 98.75 26 ALA B C 1
ATOM 1642 O O . ALA B 1 26 ? 7.961 -26.469 -3.039 1 98.75 26 ALA B O 1
ATOM 1643 N N . ARG B 1 27 ? 6.281 -27.906 -2.869 1 98.5 27 ARG B N 1
ATOM 1644 C CA . ARG B 1 27 ? 6.641 -28.625 -4.09 1 98.5 27 ARG B CA 1
ATOM 1645 C C . ARG B 1 27 ? 6.531 -27.719 -5.309 1 98.5 27 ARG B C 1
ATOM 1647 O O . ARG B 1 27 ? 7.445 -27.672 -6.137 1 98.5 27 ARG B O 1
ATOM 1654 N N . ALA B 1 28 ? 5.457 -27.078 -5.438 1 98.56 28 ALA B N 1
ATOM 1655 C CA . ALA B 1 28 ? 5.207 -26.219 -6.586 1 98.56 28 ALA B CA 1
ATOM 1656 C C . ALA B 1 28 ? 6.27 -25.141 -6.699 1 98.56 28 ALA B C 1
ATOM 1658 O O . ALA B 1 28 ? 6.797 -24.875 -7.785 1 98.56 28 ALA B O 1
ATOM 1659 N N . TYR B 1 29 ? 6.594 -24.453 -5.566 1 98.38 29 TYR B N 1
ATOM 1660 C CA . TYR B 1 29 ? 7.617 -23.406 -5.578 1 98.38 29 TYR B CA 1
ATOM 1661 C C . TYR B 1 29 ? 8.984 -24 -5.918 1 98.38 29 TYR B C 1
ATOM 1663 O O . TYR B 1 29 ? 9.742 -23.406 -6.684 1 98.38 29 TYR B O 1
ATOM 1671 N N . SER B 1 30 ? 9.25 -25.125 -5.344 1 98.25 30 SER B N 1
ATOM 1672 C CA . SER B 1 30 ? 10.539 -25.75 -5.609 1 98.25 30 SER B CA 1
ATOM 1673 C C . SER B 1 30 ? 10.688 -26.125 -7.086 1 98.25 30 SER B C 1
ATOM 1675 O O . SER B 1 30 ? 11.727 -25.875 -7.691 1 98.25 30 SER B O 1
ATOM 1677 N N . GLU B 1 31 ? 9.688 -26.688 -7.66 1 97.81 31 GLU B N 1
ATOM 1678 C CA . GLU B 1 31 ? 9.695 -27.125 -9.055 1 97.81 31 GLU B CA 1
ATOM 1679 C C . GLU B 1 31 ? 9.797 -25.938 -10 1 97.81 31 GLU B C 1
ATOM 1681 O O . GLU B 1 31 ? 10.219 -26.094 -11.148 1 97.81 31 GLU B O 1
ATOM 1686 N N . ASN B 1 32 ? 9.422 -24.797 -9.555 1 98.06 32 ASN B N 1
ATOM 1687 C CA . ASN B 1 32 ? 9.375 -23.625 -10.43 1 98.06 32 ASN B CA 1
ATOM 1688 C C . ASN B 1 32 ? 10.359 -22.547 -9.977 1 98.06 32 ASN B C 1
ATOM 1690 O O . ASN B 1 32 ? 10.242 -21.391 -10.375 1 98.06 32 ASN B O 1
ATOM 1694 N N . ARG B 1 33 ? 11.211 -22.875 -9.102 1 97 33 ARG B N 1
ATOM 1695 C CA . ARG B 1 33 ? 12.125 -21.922 -8.469 1 97 33 ARG B CA 1
ATOM 1696 C C . ARG B 1 33 ? 12.898 -21.125 -9.516 1 97 33 ARG B C 1
ATOM 1698 O O . ARG B 1 33 ? 12.961 -19.906 -9.438 1 97 33 ARG B O 1
ATOM 1705 N N . ASP B 1 34 ? 13.453 -21.781 -10.539 1 96.56 34 ASP B N 1
ATOM 1706 C CA . ASP B 1 34 ? 14.219 -21.094 -11.578 1 96.56 34 ASP B CA 1
ATOM 1707 C C . ASP B 1 34 ? 13.312 -20.219 -12.438 1 96.56 34 ASP B C 1
ATOM 1709 O O . ASP B 1 34 ? 13.688 -19.109 -12.805 1 96.56 34 ASP B O 1
ATOM 1713 N N . HIS B 1 35 ? 12.188 -20.766 -12.742 1 96.62 35 HIS B N 1
ATOM 1714 C CA . HIS B 1 35 ? 11.188 -20.062 -13.547 1 96.62 35 HIS B CA 1
ATOM 1715 C C . HIS B 1 35 ? 10.758 -18.766 -12.875 1 96.62 35 HIS B C 1
ATOM 1717 O O . HIS B 1 35 ? 10.562 -17.75 -13.547 1 96.62 35 HIS B O 1
ATOM 1723 N N . LEU B 1 36 ? 10.672 -18.766 -11.523 1 97.31 36 LEU B N 1
ATOM 1724 C CA . LEU B 1 36 ? 10.109 -17.641 -10.773 1 97.31 36 LEU B CA 1
ATOM 1725 C C . LEU B 1 36 ? 11.203 -16.672 -10.352 1 97.31 36 LEU B C 1
ATOM 1727 O O . LEU B 1 36 ? 10.922 -15.492 -10.086 1 97.31 36 LEU B O 1
ATOM 1731 N N . ARG B 1 37 ? 12.406 -17.078 -10.312 1 96.19 37 ARG B N 1
ATOM 1732 C CA . ARG B 1 37 ? 13.539 -16.359 -9.727 1 96.19 37 ARG B CA 1
ATOM 1733 C C . ARG B 1 37 ? 13.625 -14.945 -10.273 1 96.19 37 ARG B C 1
ATOM 1735 O O . ARG B 1 37 ? 13.773 -13.992 -9.508 1 96.19 37 ARG B O 1
ATOM 1742 N N . PRO B 1 38 ? 13.438 -14.719 -11.562 1 95.94 38 PRO B N 1
ATOM 1743 C CA . PRO B 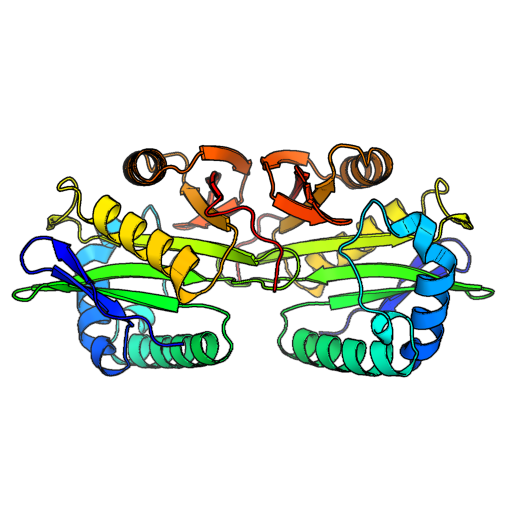1 38 ? 13.641 -13.367 -12.094 1 95.94 38 PRO B CA 1
ATOM 1744 C C . PRO B 1 38 ? 12.516 -12.414 -11.719 1 95.94 38 PRO B C 1
ATOM 1746 O O . PRO B 1 38 ? 12.648 -11.195 -11.891 1 95.94 38 PRO B O 1
ATOM 1749 N N . TRP B 1 39 ? 11.477 -12.953 -11.18 1 95.25 39 TRP B N 1
ATOM 1750 C CA . TRP B 1 39 ? 10.273 -12.141 -11.047 1 95.25 39 TRP B CA 1
ATOM 1751 C C . TRP B 1 39 ? 9.867 -12.008 -9.578 1 95.25 39 TRP B C 1
ATOM 1753 O O . TRP B 1 39 ? 9 -11.195 -9.242 1 95.25 39 TRP B O 1
ATOM 1763 N N . GLU B 1 40 ? 10.516 -12.781 -8.688 1 94.25 40 GLU B N 1
ATOM 1764 C CA . GLU B 1 40 ? 10.109 -12.844 -7.289 1 94.25 40 GLU B CA 1
ATOM 1765 C C . GLU B 1 40 ? 11.227 -12.359 -6.367 1 94.25 40 GLU B C 1
ATOM 1767 O O . GLU B 1 40 ? 12.414 -12.477 -6.699 1 94.25 40 GLU B O 1
ATOM 1772 N N . PRO B 1 41 ? 10.789 -11.875 -5.18 1 94.69 41 PRO B N 1
ATOM 1773 C CA . PRO B 1 41 ? 11.797 -11.609 -4.148 1 94.69 41 PRO B CA 1
ATOM 1774 C C . PRO B 1 41 ? 12.578 -12.859 -3.752 1 94.69 41 PRO B C 1
ATOM 1776 O O . PRO B 1 41 ? 12.07 -13.977 -3.891 1 94.69 41 PRO B O 1
ATOM 1779 N N . HIS B 1 42 ? 13.703 -12.617 -3.262 1 92.62 42 HIS B N 1
ATOM 1780 C CA . HIS B 1 42 ? 14.484 -13.719 -2.719 1 92.62 42 HIS B CA 1
ATOM 1781 C C . HIS B 1 42 ? 13.742 -14.406 -1.573 1 92.62 42 HIS B C 1
ATOM 1783 O O . HIS B 1 42 ? 13.133 -13.734 -0.734 1 92.62 42 HIS B O 1
ATOM 1789 N N . ARG B 1 43 ? 13.844 -15.695 -1.651 1 93.75 43 ARG B N 1
ATOM 1790 C CA . ARG B 1 43 ? 13.203 -16.516 -0.619 1 93.75 43 ARG B CA 1
ATOM 1791 C C . ARG B 1 43 ? 14.242 -17.281 0.196 1 93.75 43 ARG B C 1
ATOM 1793 O O . ARG B 1 43 ? 15.211 -17.797 -0.358 1 93.75 43 ARG B O 1
ATOM 1800 N N . ALA B 1 44 ? 14.031 -17.312 1.439 1 94.44 44 ALA B N 1
ATOM 1801 C CA . ALA B 1 44 ? 14.883 -18.125 2.301 1 94.44 44 ALA B CA 1
ATOM 1802 C C . ALA B 1 44 ? 14.656 -19.625 2.055 1 94.44 44 ALA B C 1
ATOM 1804 O O . ALA B 1 44 ? 13.586 -20.016 1.587 1 94.44 44 ALA B O 1
ATOM 1805 N N . PRO B 1 45 ? 15.578 -20.469 2.385 1 96.69 45 PRO B N 1
ATOM 1806 C CA . PRO B 1 45 ? 15.453 -21.906 2.152 1 96.69 45 PRO B CA 1
ATOM 1807 C C . PRO B 1 45 ? 14.203 -22.5 2.809 1 96.69 45 PRO B C 1
ATOM 1809 O O . PRO B 1 45 ? 13.578 -23.406 2.25 1 96.69 45 PRO B O 1
ATOM 1812 N N . GLU B 1 46 ? 13.875 -21.969 3.943 1 97.81 46 GLU B N 1
ATOM 1813 C CA . GLU B 1 46 ? 12.734 -22.484 4.688 1 97.81 46 GLU B CA 1
ATOM 1814 C C . GLU B 1 46 ? 11.438 -22.312 3.893 1 97.81 46 GLU B C 1
ATOM 1816 O O . GLU B 1 46 ? 10.492 -23.094 4.07 1 97.81 46 GLU B O 1
ATOM 1821 N N . PHE B 1 47 ? 11.453 -21.406 3.02 1 97.94 47 PHE B N 1
ATOM 1822 C CA . PHE B 1 47 ? 10.289 -21.109 2.191 1 97.94 47 PHE B CA 1
ATOM 1823 C C . PHE B 1 47 ? 9.93 -22.312 1.325 1 97.94 47 PHE B C 1
ATOM 1825 O O . PHE B 1 47 ? 8.758 -22.562 1.041 1 97.94 47 PHE B O 1
ATOM 1832 N N . PHE B 1 48 ? 10.914 -23.094 1.051 1 98.25 48 PHE B N 1
ATOM 1833 C CA . PHE B 1 48 ? 10.719 -24.172 0.093 1 98.25 48 PHE B CA 1
ATOM 1834 C C . PHE B 1 48 ? 10.461 -25.5 0.811 1 98.25 48 PHE B C 1
ATOM 1836 O O . PHE B 1 48 ? 10.461 -26.562 0.185 1 98.25 48 PHE B O 1
ATOM 1843 N N . THR B 1 49 ? 10.203 -25.438 2.086 1 98.56 49 THR B N 1
ATOM 1844 C CA . THR B 1 49 ? 9.867 -26.625 2.867 1 98.56 49 THR B CA 1
ATOM 1845 C C . THR B 1 49 ? 8.398 -26.609 3.266 1 98.56 49 THR B C 1
ATOM 1847 O O . THR B 1 49 ? 7.762 -25.547 3.283 1 98.56 49 THR B O 1
ATOM 1850 N N . ALA B 1 50 ? 7.926 -27.797 3.562 1 98.56 50 ALA B N 1
ATOM 1851 C CA . ALA B 1 50 ? 6.547 -27.891 4.035 1 98.56 50 ALA B CA 1
ATOM 1852 C C . ALA B 1 50 ? 6.359 -27.125 5.34 1 98.56 50 ALA B C 1
ATOM 1854 O O . ALA B 1 50 ? 5.324 -26.484 5.551 1 98.56 50 ALA B O 1
ATOM 1855 N N . GLU B 1 51 ? 7.309 -27.203 6.168 1 98.5 51 GLU B N 1
ATOM 1856 C CA . GLU B 1 51 ? 7.258 -26.5 7.445 1 98.5 51 GLU B CA 1
ATOM 1857 C C . GLU B 1 51 ? 7.211 -24.984 7.246 1 98.5 51 GLU B C 1
ATOM 1859 O O . GLU B 1 51 ? 6.422 -24.297 7.887 1 98.5 51 GLU B O 1
ATOM 1864 N N . GLY B 1 52 ? 8.055 -24.5 6.41 1 98.62 52 GLY B N 1
ATOM 1865 C CA . GLY B 1 52 ? 8.055 -23.078 6.102 1 98.62 52 GLY B CA 1
ATOM 1866 C C . GLY B 1 52 ? 6.742 -22.609 5.5 1 98.62 52 GLY B C 1
ATOM 1867 O O . GLY B 1 52 ? 6.238 -21.531 5.855 1 98.62 52 GLY B O 1
ATOM 1868 N N . GLN B 1 53 ? 6.227 -23.406 4.605 1 98.75 53 GLN B N 1
ATOM 1869 C CA . GLN B 1 53 ? 4.953 -23.047 3.986 1 98.75 53 GLN B CA 1
ATOM 1870 C C . GLN B 1 53 ? 3.811 -23.125 4.996 1 98.75 53 GLN B C 1
ATOM 1872 O O . GLN B 1 53 ? 2.857 -22.359 4.922 1 98.75 53 GLN B O 1
ATOM 1877 N N . THR B 1 54 ? 3.859 -24.078 5.906 1 98.69 54 THR B N 1
ATOM 1878 C CA . THR B 1 54 ? 2.859 -24.156 6.965 1 98.69 54 THR B CA 1
ATOM 1879 C C . THR B 1 54 ? 2.857 -22.859 7.789 1 98.69 54 THR B C 1
ATOM 1881 O O . THR B 1 54 ? 1.798 -22.297 8.062 1 98.69 54 THR B O 1
ATOM 1884 N N . ALA B 1 55 ? 4.02 -22.453 8.156 1 98.38 55 ALA B N 1
ATOM 1885 C CA . ALA B 1 55 ? 4.145 -21.203 8.914 1 98.38 55 ALA B CA 1
ATOM 1886 C C . ALA B 1 55 ? 3.607 -20.031 8.109 1 98.38 55 ALA B C 1
ATOM 1888 O O . ALA B 1 55 ? 2.867 -19.203 8.633 1 98.38 55 ALA B O 1
ATOM 1889 N N . ARG B 1 56 ? 3.967 -19.969 6.898 1 98.12 56 ARG B N 1
ATOM 1890 C CA . ARG B 1 56 ? 3.521 -18.875 6.023 1 98.12 56 ARG B CA 1
ATOM 1891 C C . ARG B 1 56 ? 2.004 -18.891 5.875 1 98.12 56 ARG B C 1
ATOM 1893 O O . ARG B 1 56 ? 1.36 -17.844 5.977 1 98.12 56 ARG B O 1
ATOM 1900 N N . LEU B 1 57 ? 1.448 -20.031 5.621 1 98.56 57 LEU B N 1
ATOM 1901 C CA . LEU B 1 57 ? 0.004 -20.141 5.457 1 98.56 57 LEU B CA 1
ATOM 1902 C C . LEU B 1 57 ? -0.723 -19.734 6.734 1 98.56 57 LEU B C 1
ATOM 1904 O O . LEU B 1 57 ? -1.82 -19.172 6.68 1 98.56 57 LEU B O 1
ATOM 1908 N N . GLY B 1 58 ? -0.131 -20.078 7.859 1 98.31 58 GLY B N 1
ATOM 1909 C CA . GLY B 1 58 ? -0.678 -19.594 9.117 1 98.31 58 GLY B CA 1
ATOM 1910 C C . GLY B 1 58 ? -0.754 -18.078 9.195 1 98.31 58 GLY B C 1
ATOM 1911 O O . GLY B 1 58 ? -1.777 -17.516 9.602 1 98.31 58 GLY B O 1
ATOM 1912 N N . GLU B 1 59 ? 0.267 -17.453 8.789 1 97.5 59 GLU B N 1
ATOM 1913 C CA . GLU B 1 59 ? 0.305 -15.992 8.766 1 97.5 59 GLU B CA 1
ATOM 1914 C C . GLU B 1 59 ? -0.718 -15.43 7.781 1 97.5 59 GLU B C 1
ATOM 1916 O O . GLU B 1 59 ? -1.422 -14.469 8.094 1 97.5 59 GLU B O 1
ATOM 1921 N N . LEU B 1 60 ? -0.764 -16.016 6.633 1 97.5 60 LEU B N 1
ATOM 1922 C CA . LEU B 1 60 ? -1.701 -15.562 5.609 1 97.5 60 LEU B CA 1
ATOM 1923 C C . LEU B 1 60 ? -3.143 -15.727 6.086 1 97.5 60 LEU B C 1
ATOM 1925 O O . LEU B 1 60 ? -3.992 -14.875 5.801 1 97.5 60 LEU B O 1
ATOM 1929 N N . THR B 1 61 ? -3.354 -16.797 6.766 1 96.31 61 THR B N 1
ATOM 1930 C CA . THR B 1 61 ? -4.684 -17.047 7.312 1 96.31 61 THR B CA 1
ATOM 1931 C C . THR B 1 61 ? -5.062 -15.961 8.32 1 96.31 61 THR B C 1
ATOM 1933 O O . THR B 1 61 ? -6.195 -15.477 8.328 1 96.31 61 THR B O 1
ATOM 1936 N N . ALA B 1 62 ? -4.16 -15.609 9.164 1 95.75 62 ALA B N 1
ATOM 1937 C CA . ALA B 1 62 ? -4.395 -14.539 10.133 1 95.75 62 ALA B CA 1
ATOM 1938 C C . ALA B 1 62 ? -4.676 -13.211 9.438 1 95.75 62 ALA B C 1
ATOM 1940 O O . ALA B 1 62 ? -5.609 -12.492 9.812 1 95.75 62 ALA B O 1
ATOM 1941 N N . LEU B 1 63 ? -3.912 -12.891 8.445 1 96.12 63 LEU B N 1
ATOM 1942 C CA . LEU B 1 63 ? -4.102 -11.664 7.684 1 96.12 63 LEU B CA 1
ATOM 1943 C C . LEU B 1 63 ? -5.449 -11.664 6.969 1 96.12 63 LEU B C 1
ATOM 1945 O O . LEU B 1 63 ? -6.105 -10.625 6.871 1 96.12 63 LEU B O 1
ATOM 1949 N N . ARG B 1 64 ? -5.812 -12.781 6.48 1 96.75 64 ARG B N 1
ATOM 1950 C CA . ARG B 1 64 ? -7.109 -12.898 5.828 1 96.75 64 ARG B CA 1
ATOM 1951 C C . ARG B 1 64 ? -8.242 -12.602 6.805 1 96.75 64 ARG B C 1
ATOM 1953 O O . ARG B 1 64 ? -9.195 -11.898 6.465 1 96.75 64 ARG B O 1
ATOM 1960 N N . ARG B 1 65 ? -8.133 -13.109 8.016 1 95.12 65 ARG B N 1
ATOM 1961 C CA . ARG B 1 65 ? -9.141 -12.867 9.039 1 95.12 65 ARG B CA 1
ATOM 1962 C C . ARG B 1 65 ? -9.25 -11.375 9.359 1 95.12 65 ARG B C 1
ATOM 1964 O O . ARG B 1 65 ? -10.336 -10.883 9.672 1 95.12 65 ARG B O 1
ATOM 1971 N N . GLU B 1 66 ? -8.156 -10.758 9.211 1 93.94 66 GLU B N 1
ATOM 1972 C CA . GLU B 1 66 ? -8.117 -9.32 9.469 1 93.94 66 GLU B CA 1
ATOM 1973 C C . GLU B 1 66 ? -8.562 -8.523 8.25 1 93.94 66 GLU B C 1
ATOM 1975 O O . GLU B 1 66 ? -8.648 -7.293 8.297 1 93.94 66 GLU B O 1
ATOM 1980 N N . GLY B 1 67 ? -8.797 -9.195 7.125 1 95.12 67 GLY B N 1
ATOM 1981 C CA . GLY B 1 67 ? -9.242 -8.531 5.906 1 95.12 67 GLY B CA 1
ATOM 1982 C C . GLY B 1 67 ? -8.117 -7.832 5.168 1 95.12 67 GLY B C 1
ATOM 1983 O O . GLY B 1 67 ? -8.352 -6.914 4.383 1 95.12 67 GLY B O 1
ATOM 1984 N N . ARG B 1 68 ? -6.871 -8.281 5.312 1 96.19 68 ARG B N 1
ATOM 1985 C CA . ARG B 1 68 ? -5.719 -7.562 4.781 1 96.19 68 ARG B CA 1
ATOM 1986 C C . ARG B 1 68 ? -5.125 -8.289 3.578 1 96.19 68 ARG B C 1
ATOM 1988 O O . ARG B 1 68 ? -4.305 -7.723 2.85 1 96.19 68 ARG B O 1
ATOM 1995 N N . MET B 1 69 ? -5.484 -9.508 3.381 1 96.75 69 MET B N 1
ATOM 1996 C CA . MET B 1 69 ? -5.016 -10.273 2.23 1 96.75 69 MET B CA 1
ATOM 1997 C C . MET B 1 69 ? -5.93 -11.469 1.963 1 96.75 69 MET B C 1
ATOM 1999 O O . MET B 1 69 ? -6.625 -11.938 2.865 1 96.75 69 MET B O 1
ATOM 2003 N N . VAL B 1 70 ? -5.977 -11.914 0.778 1 98.44 70 VAL B N 1
ATOM 2004 C CA . VAL B 1 70 ? -6.68 -13.125 0.368 1 98.44 70 VAL B CA 1
ATOM 2005 C C . VAL B 1 70 ? -5.77 -13.977 -0.517 1 98.44 70 VAL B C 1
ATOM 2007 O O . VAL B 1 70 ? -5.434 -13.578 -1.636 1 98.44 70 VAL B O 1
ATOM 2010 N N . PRO B 1 71 ? -5.379 -15.141 -0.047 1 98.56 71 PRO B N 1
ATOM 2011 C CA . PRO B 1 71 ? -4.543 -16.047 -0.843 1 98.56 71 PRO B CA 1
ATOM 2012 C C . PRO B 1 71 ? -5.355 -17.109 -1.577 1 98.56 71 PRO B C 1
ATOM 2014 O O . PRO B 1 71 ? -6.234 -17.734 -0.984 1 98.56 71 PRO B O 1
ATOM 2017 N N . TRP B 1 72 ? -5.09 -17.281 -2.82 1 98.75 72 TRP B N 1
ATOM 2018 C CA . TRP B 1 72 ? -5.676 -18.344 -3.619 1 98.75 72 TRP B CA 1
ATOM 2019 C C . TRP B 1 72 ? -4.598 -19.266 -4.164 1 98.75 72 TRP B C 1
ATOM 2021 O O . TRP B 1 72 ? -3.449 -18.859 -4.348 1 98.75 72 TRP B O 1
ATOM 2031 N N . VAL B 1 73 ? -5.004 -20.5 -4.449 1 98.81 73 VAL B N 1
ATOM 2032 C CA . VAL B 1 73 ? -4.18 -21.438 -5.207 1 98.81 73 VAL B CA 1
ATOM 2033 C C . VAL B 1 73 ? -4.922 -21.875 -6.465 1 98.81 73 VAL B C 1
ATOM 2035 O O . VAL B 1 73 ? -6.156 -21.875 -6.496 1 98.81 73 VAL B O 1
ATOM 2038 N N . LEU B 1 74 ? -4.195 -22.094 -7.477 1 98.81 74 LEU B N 1
ATOM 2039 C CA . LEU B 1 74 ? -4.676 -22.828 -8.641 1 98.81 74 LEU B CA 1
ATOM 2040 C C . LEU B 1 74 ? -4.434 -24.328 -8.484 1 98.81 74 LEU B C 1
ATOM 2042 O O . LEU B 1 74 ? -3.295 -24.781 -8.586 1 98.81 74 LEU B O 1
ATOM 2046 N N . ASP B 1 75 ? -5.488 -25 -8.281 1 98.56 75 ASP B N 1
ATOM 2047 C CA . ASP B 1 75 ? -5.441 -26.422 -7.953 1 98.56 75 ASP B CA 1
ATOM 2048 C C . ASP B 1 75 ? -5.84 -27.266 -9.156 1 98.56 75 ASP B C 1
ATOM 2050 O O . ASP B 1 75 ? -7.004 -27.266 -9.57 1 98.56 75 ASP B O 1
ATOM 2054 N N . ASP B 1 76 ? -4.863 -27.953 -9.711 1 98.06 76 ASP B N 1
ATOM 2055 C CA . ASP B 1 76 ? -5.082 -28.844 -10.836 1 98.06 76 ASP B CA 1
ATOM 2056 C C . ASP B 1 76 ? -5.414 -30.266 -10.359 1 98.06 76 ASP B C 1
ATOM 2058 O O . ASP B 1 76 ? -4.719 -30.812 -9.5 1 98.06 76 ASP B O 1
ATOM 2062 N N . GLU B 1 77 ? -6.359 -30.891 -10.906 1 96.5 77 GLU B N 1
ATOM 2063 C CA . GLU B 1 77 ? -6.855 -32.188 -10.469 1 96.5 77 GLU B CA 1
ATOM 2064 C C . GLU B 1 77 ? -5.773 -33.25 -10.586 1 96.5 77 GLU B C 1
ATOM 2066 O O . GLU B 1 77 ? -5.77 -34.219 -9.828 1 96.5 77 GLU B O 1
ATOM 2071 N N . ARG B 1 78 ? -4.891 -33.125 -11.492 1 94.94 78 ARG B N 1
ATOM 2072 C CA . ARG B 1 78 ? -3.889 -34.156 -11.766 1 94.94 78 ARG B CA 1
ATOM 2073 C C . ARG B 1 78 ? -2.541 -33.75 -11.164 1 94.94 78 ARG B C 1
ATOM 2075 O O . ARG B 1 78 ? -1.863 -34.594 -10.562 1 94.94 78 ARG B O 1
ATOM 2082 N N . GLU B 1 79 ? -2.197 -32.5 -11.219 1 95.31 79 GLU B N 1
ATOM 2083 C CA . GLU B 1 79 ? -0.832 -32.062 -10.938 1 95.31 79 GLU B CA 1
ATOM 2084 C C . GLU B 1 79 ? -0.729 -31.422 -9.555 1 95.31 79 GLU B C 1
ATOM 2086 O O . GLU B 1 79 ? 0.373 -31.203 -9.047 1 95.31 79 GLU B O 1
ATOM 2091 N N . GLY B 1 80 ? -1.898 -31.141 -8.953 1 97.88 80 GLY B N 1
ATOM 2092 C CA . GLY B 1 80 ? -1.853 -30.359 -7.734 1 97.88 80 GLY B CA 1
ATOM 2093 C C . GLY B 1 80 ? -1.747 -28.859 -7.992 1 97.88 80 GLY B C 1
ATOM 2094 O O . GLY B 1 80 ? -2.324 -28.359 -8.953 1 97.88 80 GLY B O 1
ATOM 2095 N N . ILE B 1 81 ? -1.026 -28.188 -7.129 1 98.75 81 ILE B N 1
ATOM 2096 C CA . ILE B 1 81 ? -0.969 -26.734 -7.211 1 98.75 81 ILE B CA 1
ATOM 2097 C C . ILE B 1 81 ? -0.081 -26.312 -8.383 1 98.75 81 ILE B C 1
ATOM 2099 O O . ILE B 1 81 ? 1.095 -26.688 -8.438 1 98.75 81 ILE B O 1
ATOM 2103 N N . VAL B 1 82 ? -0.645 -25.516 -9.266 1 98.5 82 VAL B N 1
ATOM 2104 C CA . VAL B 1 82 ? 0.087 -25.109 -10.461 1 98.5 82 VAL B CA 1
ATOM 2105 C C . VAL B 1 82 ? 0.217 -23.594 -10.508 1 98.5 82 VAL B C 1
ATOM 2107 O O . VAL B 1 82 ? 0.608 -23.031 -11.539 1 98.5 82 VAL B O 1
ATOM 2110 N N . GLY B 1 83 ? -0.13 -22.859 -9.43 1 98.5 83 GLY B N 1
ATOM 2111 C CA . GLY B 1 83 ? 0.006 -21.422 -9.352 1 98.5 83 GLY B CA 1
ATOM 2112 C C . GLY B 1 83 ? -0.663 -20.828 -8.125 1 98.5 83 GLY B C 1
ATOM 2113 O O . GLY B 1 83 ? -1.311 -21.547 -7.355 1 98.5 83 GLY B O 1
ATOM 2114 N N . ILE B 1 84 ? -0.474 -19.594 -7.934 1 98.69 84 ILE B N 1
ATOM 2115 C CA . ILE B 1 84 ? -1.138 -18.875 -6.855 1 98.69 84 ILE B CA 1
ATOM 2116 C C . ILE B 1 84 ? -1.621 -17.516 -7.371 1 98.69 84 ILE B C 1
ATOM 2118 O O . ILE B 1 84 ? -1.168 -17.047 -8.422 1 98.69 84 ILE B O 1
ATOM 2122 N N . VAL B 1 85 ? -2.52 -16.969 -6.742 1 98.75 85 VAL B N 1
ATOM 2123 C CA . VAL B 1 85 ? -2.92 -15.562 -6.84 1 98.75 85 VAL B CA 1
ATOM 2124 C C . VAL B 1 85 ? -3.119 -14.984 -5.441 1 98.75 85 VAL B C 1
ATOM 2126 O O . VAL B 1 85 ? -3.812 -15.578 -4.609 1 98.75 85 VAL B O 1
ATOM 2129 N N . ASN B 1 86 ? -2.508 -13.914 -5.152 1 98.5 86 ASN B N 1
ATOM 2130 C CA . ASN B 1 86 ? -2.666 -13.211 -3.883 1 98.5 86 ASN B CA 1
ATOM 2131 C C . ASN B 1 86 ? -3.188 -11.797 -4.086 1 98.5 86 ASN B C 1
ATOM 2133 O O . ASN B 1 86 ? -2.723 -11.078 -4.977 1 98.5 86 ASN B O 1
ATOM 2137 N N . LEU B 1 87 ? -4.133 -11.406 -3.408 1 98.62 87 LEU B N 1
ATOM 2138 C CA . LEU B 1 87 ? -4.48 -10.008 -3.182 1 98.62 87 LEU B CA 1
ATOM 2139 C C . LEU B 1 87 ? -4 -9.547 -1.81 1 98.62 87 LEU B C 1
ATOM 2141 O O . LEU B 1 87 ? -4.59 -9.898 -0.788 1 98.62 87 LEU B O 1
ATOM 2145 N N . SER B 1 88 ? -2.982 -8.742 -1.729 1 98.19 88 SER B N 1
ATOM 2146 C CA . SER B 1 88 ? -2.33 -8.344 -0.488 1 98.19 88 SER B CA 1
ATOM 2147 C C . SER B 1 88 ? -2.432 -6.832 -0.273 1 98.19 88 SER B C 1
ATOM 2149 O O . SER B 1 88 ? -2.971 -6.117 -1.119 1 98.19 88 SER B O 1
ATOM 2151 N N . ASN B 1 89 ? -2.006 -6.402 0.921 1 97.81 89 ASN B N 1
ATOM 2152 C CA . ASN B 1 89 ? -1.989 -4.984 1.262 1 97.81 89 ASN B CA 1
ATOM 2153 C C . ASN B 1 89 ? -3.344 -4.332 1.008 1 97.81 89 ASN B C 1
ATOM 2155 O O . ASN B 1 89 ? -3.42 -3.264 0.4 1 97.81 89 ASN B O 1
ATOM 2159 N N . ILE B 1 90 ? -4.359 -5.047 1.398 1 98.06 90 ILE B N 1
ATOM 2160 C CA . ILE B 1 90 ? -5.711 -4.52 1.236 1 98.06 90 ILE B CA 1
ATOM 2161 C C . ILE B 1 90 ? -5.926 -3.348 2.193 1 98.06 90 ILE B C 1
ATOM 2163 O O . ILE B 1 90 ? -5.727 -3.482 3.402 1 98.06 90 ILE B O 1
ATOM 2167 N N . VAL B 1 91 ? -6.254 -2.279 1.665 1 97.62 91 VAL B N 1
ATOM 2168 C CA . VAL B 1 91 ? -6.598 -1.084 2.43 1 97.62 91 VAL B CA 1
ATOM 2169 C C . VAL B 1 91 ? -8.062 -0.721 2.193 1 97.62 91 VAL B C 1
ATOM 2171 O O . VAL B 1 91 ? -8.516 -0.653 1.048 1 97.62 91 VAL B O 1
ATOM 2174 N N . ARG B 1 92 ? -8.789 -0.562 3.27 1 96.56 92 ARG B N 1
ATOM 2175 C CA . ARG B 1 92 ? -10.203 -0.231 3.211 1 96.56 92 ARG B CA 1
ATOM 2176 C C . ARG B 1 92 ? -10.422 1.275 3.312 1 96.56 92 ARG B C 1
ATOM 2178 O O . ARG B 1 92 ? -9.547 2.061 2.934 1 96.56 92 ARG B O 1
ATOM 2185 N N . GLY B 1 93 ? -11.648 1.688 3.697 1 95.94 93 GLY B N 1
ATOM 2186 C CA . GLY B 1 93 ? -11.945 3.109 3.779 1 95.94 93 GLY B CA 1
ATOM 2187 C C . GLY B 1 93 ? -12 3.787 2.424 1 95.94 93 GLY B C 1
ATOM 2188 O O . GLY B 1 93 ? -12.664 3.301 1.506 1 95.94 93 GLY B O 1
ATOM 2189 N N . ALA B 1 94 ? -11.312 4.938 2.35 1 96.94 94 ALA B N 1
ATOM 2190 C CA . ALA B 1 94 ? -11.406 5.773 1.156 1 96.94 94 ALA B CA 1
ATOM 2191 C C . ALA B 1 94 ? -10.562 5.203 0.018 1 96.94 94 ALA B C 1
ATOM 2193 O O . ALA B 1 94 ? -10.672 5.648 -1.127 1 96.94 94 ALA B O 1
ATOM 2194 N N . PHE B 1 95 ? -9.766 4.23 0.255 1 97.88 95 PHE B N 1
ATOM 2195 C CA . PHE B 1 95 ? -8.859 3.715 -0.764 1 97.88 95 PHE B CA 1
ATOM 2196 C C . PHE B 1 95 ? -9.461 2.506 -1.467 1 97.88 95 PHE B C 1
ATOM 2198 O O . PHE B 1 95 ? -9.453 2.43 -2.697 1 97.88 95 PHE B O 1
ATOM 2205 N N . GLN B 1 96 ? -9.992 1.468 -0.694 1 98.06 96 GLN B N 1
ATOM 2206 C CA . GLN B 1 96 ? -10.602 0.24 -1.195 1 98.06 96 GLN B CA 1
ATOM 2207 C C . GLN B 1 96 ? -9.766 -0.372 -2.314 1 98.06 96 GLN B C 1
ATOM 2209 O O . GLN B 1 96 ? -10.266 -0.602 -3.416 1 98.06 96 GLN B O 1
ATOM 2214 N N . SER B 1 97 ? -8.539 -0.706 -1.995 1 98.5 97 SER B N 1
ATOM 2215 C CA . SER B 1 97 ? -7.59 -1.186 -2.994 1 98.5 97 SER B CA 1
ATOM 2216 C C . SER B 1 97 ? -6.695 -2.281 -2.426 1 98.5 97 SER B C 1
ATOM 2218 O O . SER B 1 97 ? -6.512 -2.373 -1.21 1 98.5 97 SER B O 1
ATOM 2220 N N . GLY B 1 98 ? -6.207 -3.143 -3.223 1 98.62 98 GLY B N 1
ATOM 2221 C CA . GLY B 1 98 ? -5.242 -4.176 -2.877 1 98.62 98 GLY B CA 1
ATOM 2222 C C . GLY B 1 98 ? -4.227 -4.438 -3.975 1 98.62 98 GLY B C 1
ATOM 2223 O O . GLY B 1 98 ? -4.398 -3.977 -5.105 1 98.62 98 GLY B O 1
ATOM 2224 N N . SER B 1 99 ? -3.184 -5.141 -3.639 1 98.75 99 SER B N 1
ATOM 2225 C CA . SER B 1 99 ? -2.102 -5.461 -4.562 1 98.75 99 SER B CA 1
ATOM 2226 C C . SER B 1 99 ? -2.191 -6.906 -5.039 1 98.75 99 SER B C 1
ATOM 2228 O O . SER B 1 99 ? -2.225 -7.832 -4.223 1 98.75 99 SER B O 1
ATOM 2230 N N . LEU B 1 100 ? -2.182 -7.059 -6.316 1 98.88 100 LEU B N 1
ATOM 2231 C CA . LEU B 1 100 ? -2.316 -8.367 -6.949 1 98.88 100 LEU B CA 1
ATOM 2232 C C . LEU B 1 100 ? -0.947 -8.953 -7.281 1 98.88 100 LEU B C 1
ATOM 2234 O O . LEU B 1 100 ? -0.082 -8.25 -7.816 1 98.88 100 LEU B O 1
ATOM 2238 N N . GLY B 1 101 ? -0.7 -10.133 -6.941 1 98.44 101 GLY B N 1
ATOM 2239 C CA . GLY B 1 101 ? 0.427 -10.953 -7.355 1 98.44 101 GLY B CA 1
ATOM 2240 C C . GLY B 1 101 ? 0.024 -12.359 -7.754 1 98.44 101 GLY B C 1
ATOM 2241 O O . GLY B 1 101 ? -0.907 -12.93 -7.18 1 98.44 101 GLY B O 1
ATOM 2242 N N . TYR B 1 102 ? 0.777 -12.922 -8.703 1 98.62 102 TYR B N 1
ATOM 2243 C CA . TYR B 1 102 ? 0.411 -14.25 -9.188 1 98.62 102 TYR B CA 1
ATOM 2244 C C . TYR B 1 102 ? 1.57 -14.898 -9.93 1 98.62 102 TYR B C 1
ATOM 2246 O O . TYR B 1 102 ? 2.479 -14.211 -10.398 1 98.62 102 TYR B O 1
ATOM 2254 N N . TRP B 1 103 ? 1.517 -16.156 -10.016 1 98.06 103 TRP B N 1
ATOM 2255 C CA . TRP B 1 103 ? 2.342 -16.906 -10.945 1 98.06 103 TRP B CA 1
ATOM 2256 C C . TRP B 1 103 ? 1.656 -18.219 -11.336 1 98.06 103 TRP B C 1
ATOM 2258 O O . TRP B 1 103 ? 0.75 -18.688 -10.641 1 98.06 103 TRP B O 1
ATOM 2268 N N . VAL B 1 104 ? 1.977 -18.703 -12.422 1 98.19 104 VAL B N 1
ATOM 2269 C CA . VAL B 1 104 ? 1.585 -20.047 -12.883 1 98.19 104 VAL B CA 1
ATOM 2270 C C . VAL B 1 104 ? 2.83 -20.859 -13.203 1 98.19 104 VAL B C 1
ATOM 2272 O O . VAL B 1 104 ? 3.861 -20.312 -13.594 1 98.19 104 VAL B O 1
ATOM 2275 N N . ALA B 1 105 ? 2.727 -22.141 -13.047 1 98 105 ALA B N 1
ATOM 2276 C CA . ALA B 1 105 ? 3.832 -23.062 -13.312 1 98 105 ALA B CA 1
ATOM 2277 C C . ALA B 1 105 ? 4.355 -22.891 -14.734 1 98 105 ALA B C 1
ATOM 2279 O O . ALA B 1 105 ? 3.58 -22.656 -15.672 1 98 105 ALA B O 1
ATOM 2280 N N . ALA B 1 106 ? 5.609 -23.078 -14.891 1 96.94 106 ALA B N 1
ATOM 2281 C CA . ALA B 1 106 ? 6.262 -22.906 -16.188 1 96.94 106 ALA B CA 1
ATOM 2282 C C . ALA B 1 106 ? 5.594 -23.781 -17.25 1 96.94 106 ALA B C 1
ATOM 2284 O O . ALA B 1 106 ? 5.348 -23.328 -18.375 1 96.94 106 ALA B O 1
ATOM 2285 N N . ARG B 1 107 ? 5.223 -24.938 -16.875 1 94.31 107 ARG B N 1
ATOM 2286 C CA . ARG B 1 107 ? 4.664 -25.906 -17.812 1 94.31 107 ARG B CA 1
ATOM 2287 C C . ARG B 1 107 ? 3.256 -25.516 -18.234 1 94.31 107 ARG B C 1
ATOM 2289 O O . ARG B 1 107 ? 2.703 -26.094 -19.172 1 94.31 107 ARG B O 1
ATOM 2296 N N . ARG B 1 108 ? 2.697 -24.609 -17.531 1 93.75 108 ARG B N 1
ATOM 2297 C CA . ARG B 1 108 ? 1.332 -24.188 -17.828 1 93.75 108 ARG B CA 1
ATOM 2298 C C . ARG B 1 108 ? 1.312 -22.781 -18.422 1 93.75 108 ARG B C 1
ATOM 2300 O O . ARG B 1 108 ? 0.243 -22.219 -18.641 1 93.75 108 ARG B O 1
ATOM 2307 N N . ALA B 1 109 ? 2.406 -22.219 -18.656 1 89.75 109 ALA B N 1
ATOM 2308 C CA . ALA B 1 109 ? 2.514 -20.859 -19.172 1 89.75 109 ALA B CA 1
ATOM 2309 C C . ALA B 1 109 ? 2.068 -20.781 -20.625 1 89.75 109 ALA B C 1
ATOM 2311 O O . ALA B 1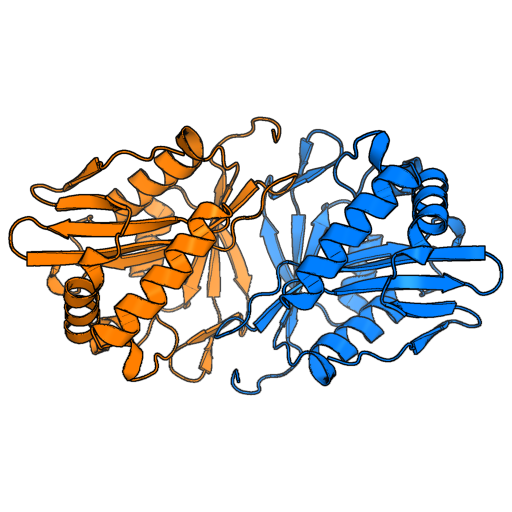 109 ? 2.229 -21.75 -21.375 1 89.75 109 ALA B O 1
ATOM 2312 N N . GLY B 1 110 ? 1.505 -19.625 -21 1 87.69 110 GLY B N 1
ATOM 2313 C CA . GLY B 1 110 ? 1.175 -19.375 -22.391 1 87.69 110 GLY B CA 1
ATOM 2314 C C . GLY B 1 110 ? -0.129 -20.016 -22.812 1 87.69 110 GLY B C 1
ATOM 2315 O O . GLY B 1 110 ? -0.389 -20.141 -24.016 1 87.69 110 GLY B O 1
ATOM 2316 N N . ARG B 1 111 ? -1.013 -20.422 -21.891 1 90.69 111 ARG B N 1
ATOM 2317 C CA . ARG B 1 111 ? -2.252 -21.125 -22.219 1 90.69 111 ARG B CA 1
ATOM 2318 C C . ARG B 1 111 ? -3.465 -20.344 -21.703 1 90.69 111 ARG B C 1
ATOM 2320 O O . ARG B 1 111 ? -4.566 -20.891 -21.625 1 90.69 111 ARG B O 1
ATOM 2327 N N . GLY B 1 112 ? -3.201 -19.188 -21.188 1 96.56 112 GLY B N 1
ATOM 2328 C CA . GLY B 1 112 ? -4.305 -18.344 -20.766 1 96.56 112 GLY B CA 1
ATOM 2329 C C . GLY B 1 112 ? -4.715 -18.578 -19.328 1 96.56 112 GLY B C 1
ATOM 2330 O O . GLY B 1 112 ? -5.664 -17.953 -18.828 1 96.56 112 GLY B O 1
ATOM 2331 N N . LEU B 1 113 ? -4.035 -19.422 -18.609 1 98.06 113 LEU B N 1
ATOM 2332 C CA . LEU B 1 113 ? -4.402 -19.781 -17.25 1 98.06 113 LEU B CA 1
ATOM 2333 C C . LEU B 1 113 ? -4.254 -18.594 -16.312 1 98.06 113 LEU B C 1
ATOM 2335 O O . LEU B 1 113 ? -5.133 -18.328 -15.492 1 98.06 113 LEU B O 1
ATOM 2339 N N . ALA B 1 114 ? -3.148 -17.875 -16.422 1 98.44 114 ALA B N 1
ATOM 2340 C CA . ALA B 1 114 ? -2.945 -16.672 -15.602 1 98.44 114 ALA B CA 1
ATOM 2341 C C . ALA B 1 114 ? -4.039 -15.648 -15.852 1 98.44 114 ALA B C 1
ATOM 2343 O O . ALA B 1 114 ? -4.586 -15.07 -14.906 1 98.44 114 ALA B O 1
ATOM 2344 N N . THR B 1 115 ? -4.375 -15.422 -17.109 1 98.69 115 THR B N 1
ATOM 2345 C CA . THR B 1 115 ? -5.422 -14.469 -17.453 1 98.69 115 THR B CA 1
ATOM 2346 C C . THR B 1 115 ? -6.758 -14.875 -16.844 1 98.69 115 THR B C 1
ATOM 2348 O O . THR B 1 115 ? -7.453 -14.039 -16.25 1 98.69 115 THR B O 1
ATOM 2351 N N . ALA B 1 116 ? -7.059 -16.141 -16.969 1 98.75 116 ALA B N 1
ATOM 2352 C CA . ALA B 1 116 ? -8.305 -16.656 -16.391 1 98.75 116 ALA B CA 1
ATOM 2353 C C . ALA B 1 116 ? -8.328 -16.469 -14.875 1 98.75 116 ALA B C 1
ATOM 2355 O O . ALA B 1 116 ? -9.344 -16.078 -14.305 1 98.75 116 ALA B O 1
ATOM 2356 N N . ALA B 1 117 ? -7.258 -16.75 -14.203 1 98.69 117 ALA B N 1
ATOM 2357 C CA . ALA B 1 117 ? -7.148 -16.656 -12.75 1 98.69 117 ALA B CA 1
ATOM 2358 C C . ALA B 1 117 ? -7.273 -15.203 -12.289 1 98.69 117 ALA B C 1
ATOM 2360 O O . ALA B 1 117 ? -8.023 -14.898 -11.359 1 98.69 117 ALA B O 1
ATOM 2361 N N . VAL B 1 118 ? -6.527 -14.297 -12.945 1 98.81 118 VAL B N 1
ATOM 2362 C CA . VAL B 1 118 ? -6.551 -12.883 -12.602 1 98.81 118 VAL B CA 1
ATOM 2363 C C . VAL B 1 118 ? -7.953 -12.312 -12.828 1 98.81 118 VAL B C 1
ATOM 2365 O O . VAL B 1 118 ? -8.461 -11.555 -12 1 98.81 118 VAL B O 1
ATOM 2368 N N . THR B 1 119 ? -8.578 -12.711 -13.891 1 98.75 119 THR B N 1
ATOM 2369 C CA . THR B 1 119 ? -9.945 -12.281 -14.156 1 98.75 119 THR B CA 1
ATOM 2370 C C . THR B 1 119 ? -10.875 -12.719 -13.031 1 98.75 119 THR B C 1
ATOM 2372 O O . THR B 1 119 ? -11.68 -11.914 -12.539 1 98.75 119 THR B O 1
ATOM 2375 N N . ALA B 1 120 ? -10.75 -13.93 -12.648 1 98.69 120 ALA B N 1
ATOM 2376 C CA . ALA B 1 120 ? -11.594 -14.461 -11.586 1 98.69 120 ALA B CA 1
ATOM 2377 C C . ALA B 1 120 ? -11.359 -13.727 -10.266 1 98.69 120 ALA B C 1
ATOM 2379 O O . ALA B 1 120 ? -12.305 -13.43 -9.539 1 98.69 120 ALA B O 1
ATOM 2380 N N . VAL B 1 121 ? -10.148 -13.422 -9.977 1 98.75 121 VAL B N 1
ATOM 2381 C CA . VAL B 1 121 ? -9.828 -12.75 -8.719 1 98.75 121 VAL B CA 1
ATOM 2382 C C . VAL B 1 121 ? -10.336 -11.312 -8.75 1 98.75 121 VAL B C 1
ATOM 2384 O O . VAL B 1 121 ? -10.82 -10.797 -7.746 1 98.75 121 VAL B O 1
ATOM 2387 N N . CYS B 1 122 ? -10.211 -10.656 -9.891 1 98.69 122 CYS B N 1
ATOM 2388 C CA . CYS B 1 122 ? -10.758 -9.312 -10 1 98.69 122 CYS B CA 1
ATOM 2389 C C . CYS B 1 122 ? -12.266 -9.312 -9.789 1 98.69 122 CYS B C 1
ATOM 2391 O O . CYS B 1 122 ? -12.805 -8.398 -9.164 1 98.69 122 CYS B O 1
ATOM 2393 N N . ARG B 1 123 ? -12.891 -10.352 -10.312 1 98 123 ARG B N 1
ATOM 2394 C CA . ARG B 1 123 ? -14.32 -10.484 -10.078 1 98 123 ARG B CA 1
ATOM 2395 C C . ARG B 1 123 ? -14.617 -10.672 -8.594 1 98 123 ARG B C 1
ATOM 2397 O O . ARG B 1 123 ? -15.523 -10.039 -8.047 1 98 123 ARG B O 1
ATOM 2404 N N . ALA B 1 124 ? -13.914 -11.508 -7.934 1 98.06 124 ALA B N 1
ATOM 2405 C CA . ALA B 1 124 ? -14.078 -11.727 -6.496 1 98.06 124 ALA B CA 1
ATOM 2406 C C . ALA B 1 124 ? -13.797 -10.445 -5.711 1 98.06 124 ALA B C 1
ATOM 2408 O O . ALA B 1 124 ? -14.477 -10.148 -4.73 1 98.06 124 ALA B O 1
ATOM 2409 N N . ALA B 1 125 ? -12.75 -9.719 -6.125 1 98.25 125 ALA B N 1
ATOM 2410 C CA . ALA B 1 125 ? -12.406 -8.461 -5.473 1 98.25 125 ALA B CA 1
ATOM 2411 C C . ALA B 1 125 ? -13.57 -7.477 -5.539 1 98.25 125 ALA B C 1
ATOM 2413 O O . ALA B 1 125 ? -13.891 -6.809 -4.551 1 98.25 125 ALA B O 1
ATOM 2414 N N . ALA B 1 126 ? -14.227 -7.426 -6.672 1 97.75 126 ALA B N 1
ATOM 2415 C CA . ALA B 1 126 ? -15.352 -6.516 -6.867 1 97.75 126 ALA B CA 1
ATOM 2416 C C . ALA B 1 126 ? -16.594 -7.012 -6.129 1 97.75 126 ALA B C 1
ATOM 2418 O O . ALA B 1 126 ? -17.188 -6.277 -5.328 1 97.75 126 ALA B O 1
ATOM 2419 N N . ASP B 1 127 ? -16.875 -8.266 -6.352 1 96.5 127 ASP B N 1
ATOM 2420 C CA . ASP B 1 127 ? -18.203 -8.766 -5.98 1 96.5 127 ASP B CA 1
ATOM 2421 C C . ASP B 1 127 ? -18.219 -9.258 -4.535 1 96.5 127 ASP B C 1
ATOM 2423 O O . ASP B 1 127 ? -19.203 -9.07 -3.822 1 96.5 127 ASP B O 1
ATOM 2427 N N . ASP B 1 128 ? -17.141 -9.875 -4.129 1 96.31 128 ASP B N 1
ATOM 2428 C CA . ASP B 1 128 ? -17.125 -10.508 -2.811 1 96.31 128 ASP B CA 1
ATOM 2429 C C . ASP B 1 128 ? -16.453 -9.602 -1.778 1 96.31 128 ASP B C 1
ATOM 2431 O O . ASP B 1 128 ? -16.859 -9.578 -0.614 1 96.31 128 ASP B O 1
ATOM 2435 N N . LEU B 1 129 ? -15.461 -8.836 -2.209 1 96.38 129 LEU B N 1
ATOM 2436 C CA . LEU B 1 129 ? -14.695 -8.039 -1.257 1 96.38 129 LEU B CA 1
ATOM 2437 C C . LEU B 1 129 ? -15.102 -6.57 -1.32 1 96.38 129 LEU B C 1
ATOM 2439 O O . LEU B 1 129 ? -14.742 -5.781 -0.443 1 96.38 129 LEU B O 1
ATOM 2443 N N . GLY B 1 130 ? -15.781 -6.18 -2.414 1 96.44 130 GLY B N 1
ATOM 2444 C CA . GLY B 1 130 ? -16.25 -4.809 -2.551 1 96.44 130 GLY B CA 1
ATOM 2445 C C . GLY B 1 130 ? -15.133 -3.824 -2.85 1 96.44 130 GLY B C 1
ATOM 2446 O O . GLY B 1 130 ? -15.258 -2.631 -2.562 1 96.44 130 GLY B O 1
ATOM 2447 N N . MET B 1 131 ? -14.117 -4.281 -3.365 1 97.81 131 MET B N 1
ATOM 2448 C CA . MET B 1 131 ? -12.977 -3.42 -3.65 1 97.81 131 MET B CA 1
ATOM 2449 C C . MET B 1 131 ? -13.266 -2.504 -4.836 1 97.81 131 MET B C 1
ATOM 2451 O O . MET B 1 131 ? -13.891 -2.922 -5.809 1 97.81 131 MET B O 1
ATOM 2455 N N . HIS B 1 132 ? -12.773 -1.289 -4.789 1 98.69 132 HIS B N 1
ATOM 2456 C CA . HIS B 1 132 ? -12.875 -0.306 -5.859 1 98.69 132 HIS B CA 1
ATOM 2457 C C . HIS B 1 132 ? -11.781 -0.51 -6.902 1 98.69 132 HIS B C 1
ATOM 2459 O O . HIS B 1 132 ? -12.016 -0.316 -8.102 1 98.69 132 HIS B O 1
ATOM 2465 N N . ARG B 1 133 ? -10.656 -0.95 -6.461 1 98.75 133 ARG B N 1
ATOM 2466 C CA . ARG B 1 133 ? -9.438 -0.895 -7.266 1 98.75 133 ARG B CA 1
ATOM 2467 C C . ARG B 1 133 ? -8.508 -2.053 -6.93 1 98.75 133 ARG B C 1
ATOM 2469 O O . ARG B 1 133 ? -8.422 -2.471 -5.773 1 98.75 133 ARG B O 1
ATOM 2476 N N . VAL B 1 134 ? -7.863 -2.598 -7.926 1 98.88 134 VAL B N 1
ATOM 2477 C CA . VAL B 1 134 ? -6.754 -3.533 -7.77 1 98.88 134 VAL B CA 1
ATOM 2478 C C . VAL B 1 134 ? -5.531 -3.016 -8.523 1 98.88 134 VAL B C 1
ATOM 2480 O O . VAL B 1 134 ? -5.652 -2.508 -9.641 1 98.88 134 VAL B O 1
ATOM 2483 N N . GLU B 1 135 ? -4.379 -3.139 -7.93 1 98.81 135 GLU B N 1
ATOM 2484 C CA . GLU B 1 135 ? -3.145 -2.744 -8.602 1 98.81 135 GLU B CA 1
ATOM 2485 C C . GLU B 1 135 ? -2.158 -3.906 -8.664 1 98.81 135 GLU B C 1
ATOM 2487 O O . GLU B 1 135 ? -2.289 -4.883 -7.922 1 98.81 135 GLU B O 1
ATOM 2492 N N . ALA B 1 136 ? -1.246 -3.818 -9.562 1 98.81 136 ALA B 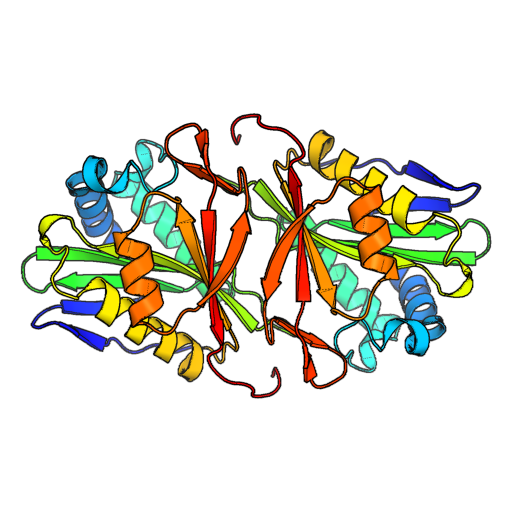N 1
ATOM 2493 C CA . ALA B 1 136 ? -0.174 -4.797 -9.719 1 98.81 136 ALA B CA 1
ATOM 2494 C C . ALA B 1 136 ? 1.062 -4.16 -10.352 1 98.81 136 ALA B C 1
ATOM 2496 O O . ALA B 1 136 ? 0.951 -3.213 -11.133 1 98.81 136 ALA B O 1
ATOM 2497 N N . GLY B 1 137 ? 2.18 -4.629 -9.961 1 98.56 137 GLY B N 1
ATOM 2498 C CA . GLY B 1 137 ? 3.439 -4.211 -10.555 1 98.56 137 GLY B CA 1
ATOM 2499 C C . GLY B 1 137 ? 4.18 -5.344 -11.242 1 98.56 137 GLY B C 1
ATOM 2500 O O . GLY B 1 137 ? 4.07 -6.504 -10.828 1 98.56 137 GLY B O 1
ATOM 2501 N N . THR B 1 138 ? 4.918 -5.035 -12.234 1 98.62 138 THR B N 1
ATOM 2502 C CA . THR B 1 138 ? 5.793 -5.984 -12.906 1 98.62 138 THR B CA 1
ATOM 2503 C C . THR B 1 138 ? 7.191 -5.395 -13.086 1 98.62 138 THR B C 1
ATOM 2505 O O . THR B 1 138 ? 7.34 -4.203 -13.359 1 98.62 138 THR B O 1
ATOM 2508 N N . VAL B 1 139 ? 8.141 -6.285 -12.922 1 98.25 139 VAL B N 1
ATOM 2509 C CA . VAL B 1 139 ? 9.438 -5.855 -13.422 1 98.25 139 VAL B CA 1
ATOM 2510 C C . VAL B 1 139 ? 9.336 -5.504 -14.906 1 98.25 139 VAL B C 1
ATOM 2512 O O . VAL B 1 139 ? 8.539 -6.102 -15.633 1 98.25 139 VAL B O 1
ATOM 2515 N N . ILE B 1 140 ? 10.18 -4.594 -15.367 1 98.44 140 ILE B N 1
ATOM 2516 C CA . ILE B 1 140 ? 10.102 -4.035 -16.703 1 98.44 140 ILE B CA 1
ATOM 2517 C C . ILE B 1 140 ? 10.219 -5.152 -17.734 1 98.44 140 ILE B C 1
ATOM 2519 O O . ILE B 1 140 ? 9.523 -5.141 -18.766 1 98.44 140 ILE B O 1
ATOM 2523 N N . ALA B 1 141 ? 10.977 -6.164 -17.5 1 97.81 141 ALA B N 1
ATOM 2524 C CA . ALA B 1 141 ? 11.281 -7.219 -18.469 1 97.81 141 ALA B CA 1
ATOM 2525 C C . ALA B 1 141 ? 10.156 -8.242 -18.531 1 97.81 141 ALA B C 1
ATOM 2527 O O . ALA B 1 141 ? 10.117 -9.078 -19.438 1 97.81 141 ALA B O 1
ATOM 2528 N N . ASN B 1 142 ? 9.242 -8.25 -17.578 1 97.56 142 ASN B N 1
ATOM 2529 C CA . ASN B 1 142 ? 8.219 -9.289 -17.484 1 97.56 142 ASN B CA 1
ATOM 2530 C C . ASN B 1 142 ? 7.043 -9 -18.422 1 97.56 142 ASN B C 1
ATOM 2532 O O . ASN B 1 142 ? 5.93 -8.742 -17.953 1 97.56 142 ASN B O 1
ATOM 2536 N N . THR B 1 143 ? 7.266 -9.141 -19.672 1 97.69 143 THR B N 1
ATOM 2537 C CA . THR B 1 143 ? 6.273 -8.828 -20.703 1 97.69 143 THR B CA 1
ATOM 2538 C C . THR B 1 143 ? 5.086 -9.789 -20.609 1 97.69 143 THR B C 1
ATOM 2540 O O . THR B 1 143 ? 3.955 -9.406 -20.922 1 97.69 143 THR B O 1
ATOM 2543 N N . ALA B 1 144 ? 5.355 -11.016 -20.172 1 97 144 ALA B N 1
ATOM 2544 C CA . ALA B 1 144 ? 4.277 -11.992 -20.031 1 97 144 ALA B CA 1
ATOM 2545 C C . ALA B 1 144 ? 3.229 -11.516 -19.031 1 97 144 ALA B C 1
ATOM 2547 O O . ALA B 1 144 ? 2.031 -11.516 -19.344 1 97 144 ALA B O 1
ATOM 2548 N N . SER B 1 145 ? 3.646 -11.086 -17.875 1 98.06 145 SER B N 1
ATOM 2549 C CA . SER B 1 145 ? 2.709 -10.578 -16.875 1 98.06 145 SER B CA 1
ATOM 2550 C C . SER B 1 145 ? 2.039 -9.297 -17.344 1 98.06 145 SER B C 1
ATOM 2552 O O . SER B 1 145 ? 0.861 -9.062 -17.062 1 98.06 145 SER B O 1
ATOM 2554 N N . GLN B 1 146 ? 2.768 -8.453 -18.016 1 98.62 146 GLN B N 1
ATOM 2555 C CA . GLN B 1 146 ? 2.191 -7.23 -18.562 1 98.62 146 GLN B CA 1
ATOM 2556 C C . GLN B 1 146 ? 1.037 -7.539 -19.516 1 98.62 146 GLN B C 1
ATOM 2558 O O . GLN B 1 146 ? -0.022 -6.914 -19.438 1 98.62 146 GLN B O 1
ATOM 2563 N N . ARG B 1 147 ? 1.241 -8.523 -20.359 1 98.31 147 ARG B N 1
ATOM 2564 C CA . ARG B 1 147 ? 0.201 -8.914 -21.297 1 98.31 147 ARG B CA 1
ATOM 2565 C C . ARG B 1 147 ? -1.021 -9.461 -20.562 1 98.31 147 ARG B C 1
ATOM 2567 O O . ARG B 1 147 ? -2.158 -9.164 -20.938 1 98.31 147 ARG B O 1
ATOM 2574 N N . VAL B 1 148 ? -0.793 -10.266 -19.531 1 98.69 148 VAL B N 1
ATOM 2575 C CA . VAL B 1 148 ? -1.891 -10.789 -18.734 1 98.69 148 VAL B CA 1
ATOM 2576 C C . VAL B 1 148 ? -2.699 -9.633 -18.141 1 98.69 148 VAL B C 1
ATOM 2578 O O . VAL B 1 148 ? -3.928 -9.609 -18.25 1 98.69 148 VAL B O 1
ATOM 2581 N N . LEU B 1 149 ? -2.018 -8.656 -17.547 1 98.81 149 LEU B N 1
ATOM 2582 C CA . LEU B 1 149 ? -2.682 -7.523 -16.906 1 98.81 149 LEU B CA 1
ATOM 2583 C C . LEU B 1 149 ? -3.477 -6.719 -17.938 1 98.81 149 LEU B C 1
ATOM 2585 O O . LEU B 1 149 ? -4.629 -6.359 -17.688 1 98.81 149 LEU B O 1
ATOM 2589 N N . GLU B 1 150 ? -2.865 -6.461 -19.047 1 98.62 150 GLU B N 1
ATOM 2590 C CA . GLU B 1 150 ? -3.549 -5.719 -20.094 1 98.62 150 GLU B CA 1
ATOM 2591 C C . GLU B 1 150 ? -4.797 -6.461 -20.562 1 98.62 150 GLU B C 1
ATOM 2593 O O . GLU B 1 150 ? -5.859 -5.859 -20.734 1 98.62 150 GLU B O 1
ATOM 2598 N N . LYS B 1 151 ? -4.672 -7.742 -20.781 1 98.5 151 LYS B N 1
ATOM 2599 C CA . LYS B 1 151 ? -5.805 -8.555 -21.219 1 98.5 151 LYS B CA 1
ATOM 2600 C C . LYS B 1 151 ? -6.918 -8.547 -20.172 1 98.5 151 LYS B C 1
ATOM 2602 O O . LYS B 1 151 ? -8.094 -8.688 -20.516 1 98.5 151 LYS B O 1
ATOM 2607 N N . CYS B 1 152 ? -6.52 -8.391 -18.953 1 98.75 152 CYS B N 1
ATOM 2608 C CA . CYS B 1 152 ? -7.484 -8.422 -17.859 1 98.75 152 CYS B CA 1
ATOM 2609 C C . CYS B 1 152 ? -8.055 -7.035 -17.594 1 98.75 152 CYS B C 1
ATOM 2611 O O . CYS B 1 152 ? -8.758 -6.832 -16.594 1 98.75 152 CYS B O 1
ATOM 2613 N N . GLY B 1 153 ? -7.719 -6.047 -18.375 1 98.69 153 GLY B N 1
ATOM 2614 C CA . GLY B 1 153 ? -8.344 -4.738 -18.281 1 98.69 153 GLY B CA 1
ATOM 2615 C C . GLY B 1 153 ? -7.562 -3.762 -17.422 1 98.69 153 GLY B C 1
ATOM 2616 O O . GLY B 1 153 ? -8.07 -2.701 -17.062 1 98.69 153 GLY B O 1
ATOM 2617 N N . PHE B 1 154 ? -6.363 -4.148 -17.094 1 98.94 154 PHE B N 1
ATOM 2618 C CA . PHE B 1 154 ? -5.52 -3.215 -16.359 1 98.94 154 PHE B CA 1
ATOM 2619 C C . PHE B 1 154 ? -4.926 -2.17 -17.281 1 98.94 154 PHE B C 1
ATOM 2621 O O . PHE B 1 154 ? -4.629 -2.463 -18.453 1 98.94 154 PHE B O 1
ATOM 2628 N N . GLU B 1 155 ? -4.691 -0.979 -16.734 1 98.75 155 GLU B N 1
ATOM 2629 C CA . GLU B 1 155 ? -3.996 0.096 -17.438 1 98.75 155 GLU B CA 1
ATOM 2630 C C . GLU B 1 155 ? -2.732 0.515 -16.703 1 98.75 155 GLU B C 1
ATOM 2632 O O . GLU B 1 155 ? -2.715 0.555 -15.469 1 98.75 155 GLU B O 1
ATOM 2637 N N . ARG B 1 156 ? -1.706 0.744 -17.453 1 98.75 156 ARG B N 1
ATOM 2638 C CA . ARG B 1 156 ? -0.491 1.246 -16.828 1 98.75 156 ARG B CA 1
ATOM 2639 C C . ARG B 1 156 ? -0.675 2.684 -16.344 1 98.75 156 ARG B C 1
ATOM 2641 O O . ARG B 1 156 ? -1.131 3.541 -17.109 1 98.75 156 ARG B O 1
ATOM 2648 N N . PHE B 1 157 ? -0.312 2.916 -15.102 1 98.75 157 PHE B N 1
ATOM 2649 C CA . PHE B 1 157 ? -0.514 4.27 -14.594 1 98.75 157 PHE B CA 1
ATOM 2650 C C . PHE B 1 157 ? 0.816 4.906 -14.203 1 98.75 157 PHE B C 1
ATOM 2652 O O . PHE B 1 157 ? 0.873 6.098 -13.898 1 98.75 157 PHE B O 1
ATOM 2659 N N . GLY B 1 158 ? 1.899 4.09 -14.258 1 98.62 158 GLY B N 1
ATOM 2660 C CA . GLY B 1 158 ? 3.176 4.695 -13.914 1 98.62 158 GLY B CA 1
ATOM 2661 C C . GLY B 1 158 ? 4.34 3.732 -14.016 1 98.62 158 GLY B C 1
ATOM 2662 O O . GLY B 1 158 ? 4.156 2.555 -14.328 1 98.62 158 GLY B O 1
ATOM 2663 N N . THR B 1 159 ? 5.504 4.25 -13.859 1 98.81 159 THR B N 1
ATOM 2664 C CA . THR B 1 159 ? 6.773 3.537 -13.766 1 98.81 159 THR B CA 1
ATOM 2665 C C . THR B 1 159 ? 7.559 3.996 -12.539 1 98.81 159 THR B C 1
ATOM 2667 O O . THR B 1 159 ? 7.855 5.184 -12.391 1 98.81 159 THR B O 1
ATOM 2670 N N . ALA B 1 160 ? 7.828 3.082 -11.68 1 98.75 160 ALA B N 1
ATOM 2671 C CA . ALA B 1 160 ? 8.539 3.426 -10.453 1 98.75 160 ALA B CA 1
ATOM 2672 C C . ALA B 1 160 ? 9.945 2.836 -10.453 1 98.75 160 ALA B C 1
ATOM 2674 O O . ALA B 1 160 ? 10.117 1.621 -10.578 1 98.75 160 ALA B O 1
ATOM 2675 N N . ARG B 1 161 ? 10.898 3.65 -10.25 1 98.25 161 ARG B N 1
ATOM 2676 C CA . ARG B 1 161 ? 12.289 3.199 -10.203 1 98.25 161 ARG B CA 1
ATOM 2677 C C . ARG B 1 161 ? 12.617 2.568 -8.852 1 98.25 161 ARG B C 1
ATOM 2679 O O . ARG B 1 161 ? 12.117 3.016 -7.816 1 98.25 161 ARG B O 1
ATOM 2686 N N . ASN B 1 162 ? 13.484 1.489 -8.898 1 98.56 162 ASN B N 1
ATOM 2687 C CA . ASN B 1 162 ? 13.953 0.86 -7.664 1 98.56 162 ASN B CA 1
ATOM 2688 C C . ASN B 1 162 ? 12.789 0.466 -6.758 1 98.56 162 ASN B C 1
ATOM 2690 O O . ASN B 1 162 ? 12.867 0.622 -5.539 1 98.56 162 ASN B O 1
ATOM 2694 N N . TYR B 1 163 ? 11.789 -0.002 -7.336 1 98.56 163 TYR B N 1
ATOM 2695 C CA . TYR B 1 163 ? 10.5 -0.176 -6.684 1 98.56 163 TYR B CA 1
ATOM 2696 C C . TYR B 1 163 ? 10.531 -1.349 -5.711 1 98.56 163 TYR B C 1
ATOM 2698 O O . TYR B 1 163 ? 10.094 -1.224 -4.562 1 98.56 163 TYR B O 1
ATOM 2706 N N . LEU B 1 164 ? 11.008 -2.432 -6.059 1 98.31 164 LEU B N 1
ATOM 2707 C CA . LEU B 1 164 ? 10.984 -3.678 -5.301 1 98.31 164 LEU B CA 1
ATOM 2708 C C . LEU B 1 164 ? 12.305 -4.426 -5.438 1 98.31 164 LEU B C 1
ATOM 2710 O O . LEU B 1 164 ? 12.906 -4.449 -6.516 1 98.31 164 LEU B O 1
ATOM 2714 N N . HIS B 1 165 ? 12.695 -5.094 -4.344 1 98.19 165 HIS B N 1
ATOM 2715 C CA . HIS B 1 165 ? 13.938 -5.859 -4.379 1 98.19 165 HIS B CA 1
ATOM 2716 C C . HIS B 1 165 ? 13.711 -7.258 -4.938 1 98.19 165 HIS B C 1
ATOM 2718 O O . HIS B 1 165 ? 13.156 -8.125 -4.254 1 98.19 165 HIS B O 1
ATOM 2724 N N . ILE B 1 166 ? 14.148 -7.504 -6.133 1 97.5 166 ILE B N 1
ATOM 2725 C CA . ILE B 1 166 ? 13.922 -8.742 -6.867 1 97.5 166 ILE B CA 1
ATOM 2726 C C . ILE B 1 166 ? 15.266 -9.32 -7.32 1 97.5 166 ILE B C 1
ATOM 2728 O O . ILE B 1 166 ? 16.062 -8.633 -7.949 1 97.5 166 ILE B O 1
ATOM 2732 N N . ASP B 1 167 ? 15.445 -10.602 -6.914 1 94.44 167 ASP B N 1
ATOM 2733 C CA . ASP B 1 167 ? 16.625 -11.344 -7.367 1 94.44 167 ASP B CA 1
ATOM 2734 C C . ASP B 1 167 ? 17.906 -10.555 -7.098 1 94.44 167 ASP B C 1
ATOM 2736 O O . ASP B 1 167 ? 18.719 -10.359 -8 1 94.44 167 ASP B O 1
ATOM 2740 N N . GLY B 1 168 ? 17.969 -9.922 -6.055 1 94 168 GLY B N 1
ATOM 2741 C CA . GLY B 1 168 ? 19.203 -9.367 -5.535 1 94 168 GLY B CA 1
ATOM 2742 C C . GLY B 1 168 ? 19.375 -7.895 -5.836 1 94 168 GLY B C 1
ATOM 2743 O O . GLY B 1 168 ? 20.422 -7.309 -5.539 1 94 168 GLY B O 1
ATOM 2744 N N . ALA B 1 169 ? 18.391 -7.27 -6.449 1 97.06 169 ALA B N 1
ATOM 2745 C CA . ALA B 1 169 ? 18.531 -5.855 -6.785 1 97.06 169 ALA B CA 1
ATOM 2746 C C . ALA B 1 169 ? 17.188 -5.133 -6.688 1 97.06 169 ALA B C 1
ATOM 2748 O O . ALA B 1 169 ? 16.141 -5.75 -6.852 1 97.06 169 ALA B O 1
ATOM 2749 N N . TRP B 1 170 ? 17.328 -3.875 -6.402 1 98.19 170 TRP B N 1
ATOM 2750 C CA . TRP B 1 170 ? 16.141 -3.025 -6.531 1 98.19 170 TRP B CA 1
ATOM 2751 C C . TRP B 1 170 ? 15.805 -2.779 -7.996 1 98.19 170 TRP B C 1
ATOM 2753 O O . TRP B 1 170 ? 16.625 -2.264 -8.758 1 98.19 170 TRP B O 1
ATOM 2763 N N . ARG B 1 171 ? 14.602 -3.125 -8.383 1 98.44 171 ARG B N 1
ATOM 2764 C CA . ARG B 1 171 ? 14.242 -3.119 -9.797 1 98.44 171 ARG B CA 1
ATOM 2765 C C . ARG B 1 171 ? 13.094 -2.15 -10.07 1 98.44 171 ARG B C 1
ATOM 2767 O O . ARG B 1 171 ? 12.164 -2.037 -9.266 1 98.44 171 ARG B O 1
ATOM 2774 N N . ASP B 1 172 ? 13.195 -1.564 -11.234 1 98.69 172 ASP B N 1
ATOM 2775 C CA . ASP B 1 172 ? 12.102 -0.732 -11.734 1 98.69 172 ASP B CA 1
ATOM 2776 C C . ASP B 1 172 ? 10.867 -1.571 -12.031 1 98.69 172 ASP B C 1
ATOM 2778 O O . ASP B 1 172 ? 10.977 -2.736 -12.422 1 98.69 172 ASP B O 1
ATOM 2782 N N . HIS B 1 173 ? 9.727 -0.917 -11.875 1 98.81 173 HIS B N 1
ATOM 2783 C CA . HIS B 1 173 ? 8.469 -1.61 -12.156 1 98.81 173 HIS B CA 1
ATOM 2784 C C . HIS B 1 173 ? 7.531 -0.737 -12.977 1 98.81 173 HIS B C 1
ATOM 2786 O O . HIS B 1 173 ? 7.438 0.471 -12.75 1 98.81 173 HIS B O 1
ATOM 2792 N N . TYR B 1 174 ? 6.895 -1.375 -13.906 1 98.88 174 TYR B N 1
ATOM 2793 C CA . TYR B 1 174 ? 5.641 -0.818 -14.406 1 98.88 174 TYR B CA 1
ATOM 2794 C C . TYR B 1 174 ? 4.504 -1.068 -13.422 1 98.88 174 TYR B C 1
ATOM 2796 O O . TYR B 1 174 ? 4.398 -2.154 -12.844 1 98.88 174 TYR B O 1
ATOM 2804 N N . LEU B 1 175 ? 3.715 -0.076 -13.219 1 98.88 175 LEU B N 1
ATOM 2805 C CA . LEU B 1 175 ? 2.58 -0.193 -12.312 1 98.88 175 LEU B CA 1
ATOM 2806 C C . LEU B 1 175 ? 1.263 -0.111 -13.07 1 98.88 175 LEU B C 1
ATOM 2808 O O . LEU B 1 175 ? 1.086 0.765 -13.922 1 98.88 175 LEU B O 1
ATOM 2812 N N . PHE B 1 176 ? 0.381 -1.052 -12.781 1 98.94 176 PHE B N 1
ATOM 2813 C CA . PHE B 1 176 ? -0.92 -1.183 -13.422 1 98.94 176 PHE B CA 1
ATOM 2814 C C . PHE B 1 176 ? -2.045 -1.098 -12.398 1 98.94 176 PHE B C 1
ATOM 2816 O O . PHE B 1 176 ? -1.856 -1.451 -11.234 1 98.94 176 PHE B O 1
ATOM 2823 N N . GLN B 1 177 ? -3.191 -0.619 -12.875 1 98.94 177 GLN B N 1
ATOM 2824 C CA . GLN B 1 177 ? -4.383 -0.677 -12.031 1 98.94 177 GLN B CA 1
ATOM 2825 C C . GLN B 1 177 ? -5.621 -1.034 -12.852 1 98.94 177 GLN B C 1
ATOM 2827 O O . GLN B 1 177 ? -5.617 -0.905 -14.078 1 98.94 177 GLN B O 1
ATOM 2832 N N . ARG B 1 178 ? -6.555 -1.521 -12.188 1 98.88 178 ARG B N 1
ATOM 2833 C CA . ARG B 1 178 ? -7.898 -1.745 -12.703 1 98.88 178 ARG B CA 1
ATOM 2834 C C . ARG B 1 178 ? -8.953 -1.224 -11.742 1 98.88 178 ARG B C 1
ATOM 2836 O O . ARG B 1 178 ? -8.992 -1.628 -10.578 1 98.88 178 ARG B O 1
ATOM 2843 N N . ILE B 1 179 ? -9.742 -0.266 -12.195 1 98.88 179 ILE B N 1
ATOM 2844 C CA . ILE B 1 179 ? -10.906 0.192 -11.445 1 98.88 179 ILE B CA 1
ATOM 2845 C C . ILE B 1 179 ? -12.062 -0.78 -11.648 1 98.88 179 ILE B C 1
ATOM 2847 O O . ILE B 1 179 ? -12.492 -1.017 -12.773 1 98.88 179 ILE B O 1
ATOM 2851 N N . LEU B 1 180 ? -12.539 -1.306 -10.602 1 98.69 180 LEU B N 1
ATOM 2852 C CA . LEU B 1 180 ? -13.516 -2.391 -10.695 1 98.69 180 LEU B CA 1
ATOM 2853 C C . LEU B 1 180 ? -14.938 -1.843 -10.727 1 98.69 180 LEU B C 1
ATOM 2855 O O . LEU B 1 180 ? -15.828 -2.457 -11.312 1 98.69 180 LEU B O 1
ATOM 2859 N N . HIS B 1 181 ? -15.195 -0.799 -10.023 1 97.5 181 HIS B N 1
ATOM 2860 C CA . HIS B 1 181 ? -16.453 -0.082 -9.984 1 97.5 181 HIS B CA 1
ATOM 2861 C C . HIS B 1 181 ? -16.281 1.312 -9.383 1 97.5 181 HIS B C 1
ATOM 2863 O O . HIS B 1 181 ? -15.203 1.659 -8.922 1 97.5 181 HIS B O 1
ATOM 2869 N N . ASP B 1 182 ? -17.328 2.094 -9.375 1 95.75 182 ASP B N 1
ATOM 2870 C CA . ASP B 1 182 ? -17.219 3.459 -8.867 1 95.75 182 ASP B CA 1
ATOM 2871 C C . ASP B 1 182 ? -18.234 3.715 -7.766 1 95.75 182 ASP B C 1
ATOM 2873 O O . ASP B 1 182 ? -18.656 4.852 -7.555 1 95.75 182 ASP B O 1
ATOM 2877 N N . ARG B 1 183 ? -18.641 2.652 -7.109 1 96.38 183 ARG B N 1
ATOM 2878 C CA . ARG B 1 183 ? -19.547 2.828 -5.969 1 96.38 183 ARG B CA 1
ATOM 2879 C C . ARG B 1 183 ? -18.844 3.562 -4.832 1 96.38 183 ARG B C 1
ATOM 2881 O O . ARG B 1 183 ? -17.609 3.48 -4.691 1 96.38 183 ARG B O 1
ATOM 2888 N N . GLU B 1 184 ? -19.547 4.242 -3.975 1 94.06 184 GLU B N 1
ATOM 2889 C CA . GLU B 1 184 ? -18.969 4.883 -2.795 1 94.06 184 GLU B CA 1
ATOM 2890 C C . GLU B 1 184 ? -18.406 3.85 -1.822 1 94.06 184 GLU B C 1
ATOM 2892 O O . GLU B 1 184 ? -18.969 2.754 -1.686 1 94.06 184 GLU B O 1
ATOM 2897 N N . PRO B 1 185 ? -17.391 4.25 -1.156 1 92.81 185 PRO B N 1
ATOM 2898 C CA . PRO B 1 185 ? -16.844 3.297 -0.191 1 92.81 185 PRO B CA 1
ATOM 2899 C C . PRO B 1 185 ? -17.79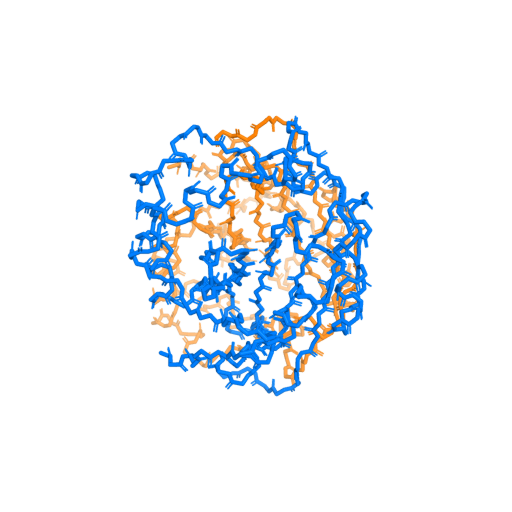7 3.012 0.968 1 92.81 185 PRO B C 1
ATOM 2901 O O . PRO B 1 185 ? -18.531 3.904 1.404 1 92.81 185 PRO B O 1
ATOM 2904 N N . ARG B 1 186 ? -17.922 1.784 1.368 1 77.69 186 ARG B N 1
ATOM 2905 C CA . ARG B 1 186 ? -18.781 1.383 2.484 1 77.69 186 ARG B CA 1
ATOM 2906 C C . ARG B 1 186 ? -18.047 1.552 3.814 1 77.69 186 ARG B C 1
ATOM 2908 O O . ARG B 1 186 ? -16.812 1.494 3.867 1 77.69 186 ARG B O 1
#

pLDDT: mean 97.12, std 3.62, range [63.78, 98.94]

Secondary structure (DSSP, 8-state):
--PPPEEEETTEEEEE--GGGHHHHHHHHHHTHHHHTTTS----GGGGSHHHHHHHHHHHHHHHHTTS-EEEEEEETTTEEEEEEEEEEEE-TTT-EEEEEEEE-GGGTTSSHHHHHHHHHHHHHHHTS--SEEEEEEETT-HHHHHHHHHTT-EEEEEEEEEEEETTEEEEEEEEEEE---PPP-/--PPPEEEETTEEEEE--GGGHHHHHHHHHHTHHHHGGGS----GGGGSHHHHHHHHHHHHHHHHTTS-EEEEEEETTTEEEEEEEEEEEE-TT--EEEEEEEE-GGGTTSSHHHHHHHHHHHHHHHTS--SEEEEEEETT-HHHHHHHHHTT-EEEEEEEEEEEETTEEEEEEEEEEE---PPP-

Organism: Streptomyces mobaraensis (NCBI:txid35621)

Nearest PDB structures (foldseek):
  3igr-assembly1_A  TM=9.686E-01  e=1.705E-21  Aliivibrio fischeri ES114
  6c37-assembly1_A  TM=9.536E-01  e=7.437E-19  Mycolicibacterium smegmatis MC2 155
  2fck-assembly1_A-2  TM=8.185E-01  e=3.141E-13  Vibrio cholerae O1 biovar El Tor str. N16961
  6vfn-assembly1_A  TM=8.390E-01  e=6.764E-12  Bacillus thuringiensis
  3fbu-assembly2_A  TM=8.210E-01  e=3.774E-11  Bacillus anthracis str. Sterne

Radius of gyration: 21.53 Å; Cα contacts (8 Å, |Δi|>4): 740; chains: 2; bounding box: 40×64×48 Å

Solvent-accessible surface area (backbone atoms only — not comparable to full-atom values): 19348 Å² total; per-residue (Å²): 132,87,76,77,68,41,78,53,47,96,62,26,32,39,30,68,62,54,69,86,41,13,55,46,48,10,50,40,49,55,78,29,41,77,77,42,39,83,78,32,56,78,71,60,75,53,54,52,29,41,66,36,26,35,54,49,40,51,52,50,50,53,35,31,76,70,61,30,29,49,55,30,31,30,39,27,80,84,78,37,47,45,32,38,40,34,38,31,75,38,39,64,59,52,48,19,31,27,37,48,47,71,52,60,34,72,92,55,58,94,70,54,49,63,39,35,48,52,44,52,48,53,48,42,36,36,72,68,66,61,29,32,33,41,30,37,68,35,52,72,81,42,54,69,60,50,50,36,39,45,74,61,61,32,42,78,32,34,49,37,73,58,47,35,37,35,62,89,36,63,34,41,24,41,31,31,37,31,76,65,54,85,75,78,72,119,132,85,75,77,68,40,79,53,46,96,64,27,33,38,33,70,63,53,66,84,42,15,54,48,49,12,49,38,49,56,77,30,42,77,76,42,39,83,79,32,55,77,72,60,74,52,53,52,29,42,67,34,26,36,54,48,40,51,52,51,51,53,36,33,76,71,60,31,29,50,57,31,32,30,38,28,79,86,80,37,46,45,32,38,39,34,37,32,74,38,38,64,58,52,48,20,31,28,38,47,47,72,52,60,35,72,93,54,58,93,69,54,48,64,39,37,45,53,44,51,48,52,47,41,35,36,74,66,67,61,29,33,31,42,30,37,68,37,52,71,82,43,55,69,60,51,50,35,40,46,76,60,61,32,42,79,32,33,50,38,73,58,47,35,36,34,62,90,36,64,34,42,24,40,31,32,35,31,79,65,54,84,74,78,72,117